Protein AF-A0A7W6DLB2-F1 (afdb_monomer)

Nearest PDB structures (foldseek):
  3s94-assembly2_B  TM=2.709E-01  e=2.135E+00  Homo sapiens
  8d3c-assembly1_A  TM=2.848E-01  e=6.762E+00  Homo sapiens

Radius of gyration: 17.76 Å; Cα contacts (8 Å, |Δi|>4): 470; chains: 1; bounding box: 41×36×54 Å

Structure (mmCIF, N/CA/C/O backbone):
data_AF-A0A7W6DLB2-F1
#
_entry.id   AF-A0A7W6DLB2-F1
#
loop_
_atom_site.group_PDB
_atom_site.id
_atom_site.type_symbol
_atom_site.label_atom_id
_atom_site.label_alt_id
_atom_site.label_comp_id
_atom_site.label_asym_id
_atom_site.label_entity_id
_atom_site.label_seq_id
_atom_site.pdbx_PDB_ins_code
_atom_site.Cartn_x
_atom_site.Cartn_y
_atom_site.Cartn_z
_atom_site.occupancy
_atom_site.B_iso_or_equiv
_atom_site.auth_seq_id
_atom_site.auth_comp_id
_atom_site.auth_asym_id
_atom_site.auth_atom_id
_atom_site.pdbx_PDB_model_num
ATOM 1 N N . MET A 1 1 ? -2.134 -8.938 -6.061 1.00 65.62 1 MET A N 1
ATOM 2 C CA . MET A 1 1 ? -2.057 -7.485 -6.060 1.00 65.62 1 MET A CA 1
ATOM 3 C C . MET A 1 1 ? -0.586 -7.168 -6.132 1.00 65.62 1 MET A C 1
ATOM 5 O O . MET A 1 1 ? 0.154 -7.776 -5.383 1.00 65.62 1 MET A O 1
ATOM 9 N N . THR A 1 2 ? -0.137 -6.348 -7.070 1.00 81.19 2 THR A N 1
ATOM 10 C CA . THR A 1 2 ? 1.268 -5.918 -7.130 1.00 81.19 2 THR A CA 1
ATOM 11 C C . THR A 1 2 ? 1.272 -4.414 -7.295 1.00 81.19 2 THR A C 1
ATOM 13 O O . THR A 1 2 ? 0.310 -3.896 -7.849 1.00 81.19 2 THR A O 1
ATOM 16 N N . ILE A 1 3 ? 2.311 -3.744 -6.810 1.00 87.88 3 ILE A N 1
ATOM 17 C CA . ILE A 1 3 ? 2.466 -2.293 -6.906 1.00 87.88 3 ILE A CA 1
ATOM 18 C C . ILE A 1 3 ? 3.505 -2.016 -7.993 1.00 87.88 3 ILE A C 1
ATOM 20 O O . ILE A 1 3 ? 4.598 -2.577 -7.953 1.00 87.88 3 ILE A O 1
ATOM 24 N N . TYR A 1 4 ? 3.163 -1.202 -8.981 1.00 90.81 4 TYR A N 1
ATOM 25 C CA . TYR A 1 4 ? 4.020 -0.886 -10.118 1.00 90.81 4 TYR A CA 1
ATOM 26 C C . TYR A 1 4 ? 4.725 0.454 -9.918 1.00 90.81 4 TYR A C 1
ATOM 28 O O . TYR A 1 4 ? 4.175 1.359 -9.296 1.00 90.81 4 TYR A O 1
ATOM 36 N N . ARG A 1 5 ? 5.932 0.578 -10.469 1.00 91.25 5 ARG A N 1
ATOM 37 C CA . ARG A 1 5 ? 6.740 1.805 -10.462 1.00 91.25 5 ARG A CA 1
ATOM 38 C C . ARG A 1 5 ? 7.006 2.241 -11.898 1.00 91.25 5 ARG A C 1
ATOM 40 O O . ARG A 1 5 ? 7.291 1.388 -12.744 1.00 91.25 5 ARG A O 1
ATOM 47 N N . TYR A 1 6 ? 6.939 3.543 -12.162 1.00 89.94 6 TYR A N 1
ATOM 48 C CA . TYR A 1 6 ? 7.429 4.085 -13.426 1.00 89.94 6 TYR A CA 1
ATOM 49 C C . TYR A 1 6 ? 8.948 4.130 -13.434 1.00 89.94 6 TYR A C 1
ATOM 51 O O . TYR A 1 6 ? 9.583 4.472 -12.439 1.00 89.94 6 TYR A O 1
ATOM 59 N N . LEU A 1 7 ? 9.505 3.834 -14.596 1.00 90.19 7 LEU A N 1
ATOM 60 C CA . LEU A 1 7 ? 10.901 4.044 -14.919 1.00 90.19 7 LEU A CA 1
ATOM 61 C C . LEU A 1 7 ? 10.958 4.836 -16.224 1.00 90.19 7 LEU A C 1
ATOM 63 O O . LEU A 1 7 ? 10.338 4.432 -17.211 1.00 90.19 7 LEU A O 1
ATOM 67 N N . ALA A 1 8 ? 11.686 5.951 -16.235 1.00 88.88 8 ALA A N 1
ATOM 68 C CA . ALA A 1 8 ? 11.961 6.672 -17.472 1.00 88.88 8 ALA A CA 1
ATOM 69 C C . ALA A 1 8 ? 12.703 5.746 -18.445 1.00 88.88 8 ALA A C 1
ATOM 71 O O . ALA A 1 8 ? 13.627 5.030 -18.052 1.00 88.88 8 ALA A O 1
ATOM 72 N N . LEU A 1 9 ? 12.287 5.736 -19.709 1.00 87.75 9 LEU A N 1
ATOM 73 C CA . LEU A 1 9 ? 13.012 4.989 -20.726 1.00 87.75 9 LEU A CA 1
ATOM 74 C C . LEU A 1 9 ? 14.402 5.617 -20.937 1.00 87.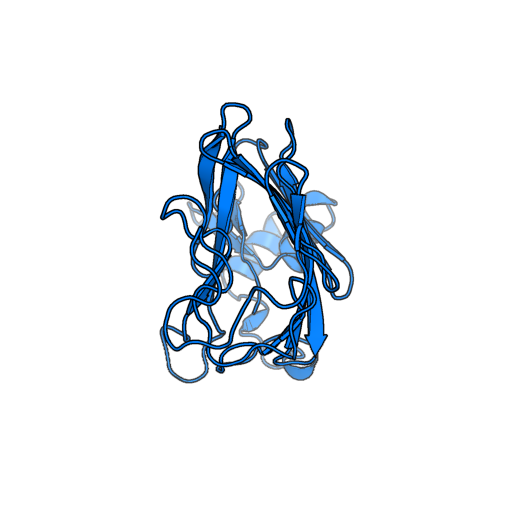75 9 LEU A C 1
ATOM 76 O O . LEU A 1 9 ? 14.544 6.835 -20.795 1.00 87.75 9 LEU A O 1
ATOM 80 N N . PRO A 1 10 ? 15.425 4.809 -21.270 1.00 83.94 10 PRO A N 1
ATOM 81 C CA . PRO A 1 10 ? 16.771 5.311 -21.536 1.00 83.94 10 PRO A CA 1
ATOM 82 C C . PRO A 1 10 ? 16.766 6.428 -22.585 1.00 83.94 10 PRO A C 1
ATOM 84 O O . PRO A 1 10 ? 15.994 6.369 -23.544 1.00 83.94 10 PRO A O 1
ATOM 87 N N . ALA A 1 11 ? 17.629 7.434 -22.438 1.00 79.69 11 ALA A N 1
ATOM 88 C CA . ALA A 1 11 ? 17.640 8.602 -23.325 1.00 79.69 11 ALA A CA 1
ATOM 89 C C . ALA A 1 11 ? 17.935 8.231 -24.791 1.00 79.69 11 ALA A C 1
ATOM 91 O O . ALA A 1 11 ? 17.410 8.850 -25.715 1.00 79.69 11 ALA A O 1
ATOM 92 N N . GLU A 1 12 ? 18.743 7.193 -24.990 1.00 75.19 12 GLU A N 1
ATOM 93 C CA . GLU A 1 12 ? 19.103 6.604 -26.279 1.00 75.19 12 GLU A CA 1
ATOM 94 C C . GLU A 1 12 ? 18.012 5.708 -26.892 1.00 75.19 12 GLU A C 1
ATOM 96 O O . GLU A 1 12 ? 18.165 5.220 -28.015 1.00 75.19 12 GLU A O 1
ATOM 101 N N . SER A 1 13 ? 16.907 5.468 -26.181 1.00 74.12 13 SER A N 1
ATOM 102 C CA . SER A 1 13 ? 15.804 4.670 -26.711 1.00 74.12 13 SER A CA 1
ATOM 103 C C . SER A 1 13 ? 15.040 5.425 -27.806 1.00 74.12 13 SER A C 1
ATOM 105 O O . SER A 1 13 ? 14.832 6.637 -27.753 1.00 74.12 13 SER A O 1
ATOM 107 N N . ARG A 1 14 ? 14.607 4.691 -28.841 1.00 71.00 14 ARG A N 1
ATOM 108 C CA . ARG A 1 14 ? 13.834 5.251 -29.966 1.00 71.00 14 ARG A CA 1
ATOM 109 C C . ARG A 1 14 ? 12.467 5.786 -29.521 1.00 71.00 14 ARG A C 1
ATOM 111 O O . ARG A 1 14 ? 11.912 6.673 -30.167 1.00 71.00 14 ARG A O 1
ATOM 118 N N . GLU A 1 15 ? 11.931 5.238 -28.437 1.00 70.44 15 GLU A N 1
ATOM 119 C CA . GLU A 1 15 ? 10.659 5.622 -27.839 1.00 70.44 15 GLU A CA 1
ATOM 120 C C . GLU A 1 15 ? 10.914 6.519 -26.629 1.00 70.44 15 GLU A C 1
ATOM 122 O O . GLU A 1 15 ? 11.505 6.101 -25.642 1.00 70.44 15 GLU A O 1
ATOM 127 N N . LYS A 1 16 ? 10.447 7.767 -26.684 1.00 75.25 16 LYS A N 1
ATOM 128 C CA . LYS A 1 16 ? 10.503 8.666 -25.527 1.00 75.25 16 LYS A CA 1
ATOM 129 C C . LYS A 1 16 ? 9.335 8.360 -24.596 1.00 75.25 16 LYS A C 1
ATOM 131 O O . LYS A 1 16 ? 8.200 8.262 -25.058 1.00 75.25 16 LYS A O 1
ATOM 136 N N . GLY A 1 17 ? 9.588 8.270 -23.293 1.00 85.06 17 GLY A N 1
ATOM 137 C CA . GLY A 1 17 ? 8.524 8.098 -22.306 1.00 85.06 17 GLY A CA 1
ATOM 138 C C . GLY A 1 17 ? 8.969 7.353 -21.057 1.00 85.06 17 GLY A C 1
ATOM 139 O O . GLY A 1 17 ? 10.135 7.395 -20.669 1.00 85.06 17 GLY A O 1
ATOM 140 N N . ALA A 1 18 ? 8.018 6.670 -20.427 1.00 87.88 18 ALA A N 1
ATOM 141 C CA . ALA A 1 18 ? 8.238 5.848 -19.247 1.00 87.88 18 ALA A CA 1
ATOM 142 C C . ALA A 1 18 ? 7.615 4.460 -19.434 1.00 87.88 18 ALA A C 1
ATOM 144 O O . ALA A 1 18 ? 6.654 4.275 -20.183 1.00 87.88 18 ALA A O 1
ATOM 145 N N . THR A 1 19 ? 8.153 3.482 -18.716 1.00 89.31 19 THR A N 1
ATOM 146 C CA . THR A 1 19 ? 7.624 2.121 -18.641 1.00 89.31 19 THR A CA 1
ATOM 147 C C . THR A 1 19 ? 7.192 1.790 -17.218 1.00 89.31 19 THR A C 1
ATOM 149 O O . THR A 1 19 ? 7.775 2.282 -16.256 1.00 89.31 19 THR A O 1
ATOM 152 N N . LEU A 1 20 ? 6.165 0.951 -17.080 1.00 88.50 20 LEU A N 1
ATOM 153 C CA . LEU A 1 20 ? 5.688 0.452 -15.791 1.00 88.50 20 LEU A CA 1
ATOM 154 C C . LEU A 1 20 ? 6.333 -0.898 -15.491 1.00 88.50 20 LEU A C 1
ATOM 156 O O . LEU A 1 20 ? 6.131 -1.873 -16.219 1.00 88.50 20 LEU A O 1
ATOM 160 N N . LEU A 1 21 ? 7.065 -0.971 -14.383 1.00 89.69 21 LEU A N 1
ATOM 161 C CA . LEU A 1 21 ? 7.719 -2.189 -13.920 1.00 89.69 21 LEU A CA 1
ATOM 162 C C . LEU A 1 21 ? 7.079 -2.689 -12.627 1.00 89.69 21 LEU A C 1
ATOM 164 O O . LEU A 1 21 ? 6.713 -1.912 -11.747 1.00 89.69 21 LEU A O 1
ATOM 168 N N . CYS A 1 22 ? 6.956 -4.012 -12.496 1.00 87.81 22 CYS A N 1
ATOM 169 C CA . CYS A 1 22 ? 6.646 -4.620 -11.204 1.00 87.81 22 CYS A CA 1
ATOM 170 C C . CYS A 1 22 ? 7.849 -4.466 -10.250 1.00 87.81 22 CYS A C 1
ATOM 172 O O . CYS A 1 22 ? 8.966 -4.225 -10.722 1.00 87.81 22 CYS A O 1
ATOM 174 N N . PRO A 1 23 ? 7.676 -4.675 -8.931 1.00 85.81 23 PRO A N 1
ATOM 175 C CA . PRO A 1 23 ? 8.743 -4.447 -7.955 1.00 85.81 23 PRO A CA 1
ATOM 176 C C . PRO A 1 23 ? 9.996 -5.275 -8.251 1.00 85.81 23 PRO A C 1
ATOM 178 O O . PRO A 1 23 ? 11.112 -4.795 -8.103 1.00 85.81 23 PRO A O 1
ATOM 181 N N . THR A 1 24 ? 9.816 -6.510 -8.730 1.00 86.56 24 THR A N 1
ATOM 182 C CA . THR A 1 24 ? 10.921 -7.401 -9.094 1.00 86.56 24 THR A CA 1
ATOM 183 C C . THR A 1 24 ? 11.713 -6.873 -10.286 1.00 86.56 24 THR A C 1
ATOM 185 O O . THR A 1 24 ? 12.933 -6.807 -10.218 1.00 86.56 24 THR A O 1
ATOM 188 N N . CYS A 1 25 ? 11.039 -6.481 -11.374 1.00 89.00 25 CYS A N 1
ATOM 189 C CA . CYS A 1 25 ? 11.729 -5.951 -12.553 1.00 89.00 25 CYS A CA 1
ATOM 190 C C . CYS A 1 25 ? 12.401 -4.612 -12.239 1.00 89.00 25 CYS A C 1
ATOM 192 O O . CYS A 1 25 ? 13.520 -4.385 -12.679 1.00 89.00 25 CYS A O 1
ATOM 194 N N . HIS A 1 26 ? 11.746 -3.759 -11.446 1.00 90.25 26 HIS A N 1
ATOM 195 C CA . HIS A 1 26 ? 12.325 -2.495 -11.007 1.00 90.25 26 HIS A CA 1
ATOM 196 C C . HIS A 1 26 ? 13.582 -2.710 -10.151 1.00 90.25 26 HIS A C 1
ATOM 198 O O . HIS A 1 26 ? 14.602 -2.077 -10.399 1.00 90.25 26 HIS A O 1
ATOM 204 N N . GLY A 1 27 ? 13.542 -3.649 -9.200 1.00 88.62 27 GLY A N 1
ATOM 205 C CA . GLY A 1 27 ? 14.703 -3.989 -8.375 1.00 88.62 27 GLY A CA 1
ATOM 206 C C . GLY A 1 27 ? 15.894 -4.480 -9.202 1.00 88.62 27 GLY A C 1
ATOM 207 O O . GLY A 1 27 ? 17.021 -4.096 -8.929 1.00 88.62 27 GLY A O 1
ATOM 208 N N . LEU A 1 28 ? 15.659 -5.250 -10.273 1.00 91.00 28 LEU A N 1
ATOM 209 C CA . LEU A 1 28 ? 16.738 -5.658 -11.182 1.00 91.00 28 LEU A CA 1
ATOM 210 C C . LEU A 1 28 ? 17.375 -4.471 -11.926 1.00 91.00 28 LEU A C 1
ATOM 212 O O . LEU A 1 28 ? 18.566 -4.525 -12.224 1.00 91.00 28 LEU A O 1
ATOM 216 N N . VAL A 1 29 ? 16.612 -3.414 -12.226 1.00 91.62 29 VAL A N 1
ATOM 217 C CA . VAL A 1 29 ? 17.170 -2.169 -12.782 1.00 91.62 29 VAL A CA 1
ATOM 218 C C . VAL A 1 29 ? 18.006 -1.443 -11.727 1.00 91.62 29 VAL A C 1
ATOM 220 O O . VAL A 1 29 ? 19.144 -1.086 -12.013 1.00 91.62 29 VAL A O 1
ATOM 223 N N . GLU A 1 30 ? 17.479 -1.271 -10.510 1.00 89.00 30 GLU A N 1
ATOM 224 C CA . GLU A 1 30 ? 18.194 -0.615 -9.397 1.00 89.00 30 GLU A CA 1
ATOM 225 C C . GLU A 1 30 ? 19.495 -1.352 -9.026 1.00 89.00 30 GLU A C 1
ATOM 227 O O . GLU A 1 30 ? 20.497 -0.719 -8.712 1.00 89.00 30 GLU A O 1
ATOM 232 N N . GLU A 1 31 ? 19.510 -2.684 -9.123 1.00 91.12 31 GLU A N 1
ATOM 233 C CA . GLU A 1 31 ? 20.692 -3.531 -8.907 1.00 91.12 31 GLU A CA 1
ATOM 234 C C . GLU A 1 31 ? 21.679 -3.521 -10.100 1.00 91.12 31 GLU A C 1
ATOM 236 O O . GLU A 1 31 ? 22.694 -4.216 -10.056 1.00 91.12 31 GLU A O 1
ATOM 241 N N . GLY A 1 32 ? 21.394 -2.791 -11.187 1.00 91.88 32 GLY A N 1
ATOM 242 C CA . GLY A 1 32 ? 22.241 -2.736 -12.389 1.00 91.88 32 GLY A CA 1
ATOM 243 C C . GLY A 1 32 ? 22.261 -4.035 -13.207 1.00 91.88 32 GLY A C 1
ATOM 244 O O . GLY A 1 32 ? 23.164 -4.260 -14.010 1.00 91.88 32 GLY A O 1
ATOM 245 N N . ARG A 1 33 ? 21.276 -4.916 -13.002 1.00 92.88 33 ARG A N 1
ATOM 246 C CA . ARG A 1 33 ? 21.199 -6.254 -13.616 1.00 92.88 33 ARG A CA 1
ATOM 247 C C . ARG A 1 33 ? 20.414 -6.285 -14.926 1.00 92.88 33 ARG A C 1
ATOM 249 O O . ARG A 1 33 ? 20.387 -7.326 -15.581 1.00 92.88 33 ARG A O 1
ATOM 256 N N . LEU A 1 34 ? 19.766 -5.180 -15.293 1.00 90.44 34 LEU A N 1
ATOM 257 C CA . LEU A 1 34 ? 19.105 -4.996 -16.585 1.00 90.44 34 LEU A CA 1
ATOM 258 C C . LEU A 1 34 ? 19.768 -3.859 -17.359 1.00 90.44 34 LEU A C 1
ATOM 260 O O . LEU A 1 34 ? 19.930 -2.756 -16.842 1.00 90.44 34 LEU A O 1
ATOM 264 N N . THR A 1 35 ? 20.108 -4.122 -18.617 1.00 90.69 35 THR A N 1
ATOM 265 C CA . THR A 1 35 ? 20.642 -3.115 -19.538 1.00 90.69 35 THR A CA 1
ATOM 266 C C . THR A 1 35 ? 19.532 -2.210 -20.089 1.00 90.69 35 THR A C 1
ATOM 268 O O . THR A 1 35 ? 18.366 -2.625 -20.136 1.00 90.69 35 THR A O 1
ATOM 271 N N . PRO A 1 36 ? 19.866 -1.007 -20.601 1.00 88.94 36 PRO A N 1
ATOM 272 C CA . PRO A 1 36 ? 18.917 -0.133 -21.300 1.00 88.94 36 PRO A CA 1
ATOM 273 C C . PRO A 1 36 ? 18.090 -0.850 -22.380 1.00 88.94 36 PRO A C 1
ATOM 275 O O . PRO A 1 36 ? 16.868 -0.702 -22.451 1.00 88.94 36 PRO A O 1
ATOM 278 N N . THR A 1 37 ? 18.731 -1.710 -23.176 1.00 89.44 37 THR A N 1
ATOM 279 C CA . THR A 1 37 ? 18.069 -2.497 -24.228 1.00 89.44 37 THR A CA 1
ATOM 280 C C . THR A 1 37 ? 17.067 -3.502 -23.657 1.00 89.44 37 THR A C 1
ATOM 282 O O . THR A 1 37 ? 15.978 -3.671 -24.208 1.00 89.44 37 THR A O 1
ATOM 285 N N . GLN A 1 38 ? 17.393 -4.153 -22.534 1.00 90.06 38 GLN A N 1
ATOM 286 C CA . GLN A 1 38 ? 16.469 -5.071 -21.858 1.00 90.06 38 GLN A CA 1
ATOM 287 C C . GLN A 1 38 ? 15.255 -4.327 -21.287 1.00 90.06 38 GLN A C 1
ATOM 289 O O . GLN A 1 38 ? 14.130 -4.812 -21.422 1.00 90.06 38 GLN A O 1
ATOM 294 N N . VAL A 1 39 ? 15.452 -3.127 -20.731 1.00 90.56 39 VAL A N 1
ATOM 295 C CA . VAL A 1 39 ? 14.351 -2.264 -20.267 1.00 90.56 39 VAL A CA 1
ATOM 296 C C . VAL A 1 39 ? 13.422 -1.886 -21.427 1.00 90.56 39 VAL A C 1
ATOM 298 O O . VAL A 1 39 ? 12.204 -2.028 -21.303 1.00 90.56 39 VAL A O 1
ATOM 301 N N . CYS A 1 40 ? 13.974 -1.491 -22.580 1.00 89.81 40 CYS A N 1
ATOM 302 C CA . CYS A 1 40 ? 13.180 -1.197 -23.781 1.00 89.81 40 CYS A CA 1
ATOM 303 C C . CYS A 1 40 ? 12.399 -2.428 -24.272 1.00 89.81 40 CYS A C 1
ATOM 305 O O . CYS A 1 40 ? 11.230 -2.328 -24.638 1.00 89.81 40 CYS A O 1
ATOM 307 N N . SER A 1 41 ? 13.009 -3.616 -24.225 1.00 88.50 41 SER A N 1
ATOM 308 C CA . SER A 1 41 ? 12.325 -4.864 -24.582 1.00 88.50 41 SER A CA 1
ATOM 309 C C . SER A 1 41 ? 11.141 -5.163 -23.654 1.00 88.50 41 SER A C 1
ATOM 311 O O . SER A 1 41 ? 10.079 -5.576 -24.121 1.00 88.50 41 SER A O 1
ATOM 313 N N . PHE A 1 42 ? 11.279 -4.899 -22.351 1.00 88.69 42 PHE A N 1
ATOM 314 C CA . PHE A 1 42 ? 10.183 -5.057 -21.390 1.00 88.69 42 PHE A CA 1
ATOM 315 C C . PHE A 1 42 ? 9.069 -4.031 -21.593 1.00 88.69 42 PHE A C 1
ATOM 317 O O . PHE A 1 42 ? 7.912 -4.351 -21.331 1.00 88.69 42 PHE A O 1
ATOM 324 N N . HIS A 1 43 ? 9.387 -2.829 -22.074 1.00 89.38 43 HIS A N 1
ATOM 325 C CA . HIS A 1 43 ? 8.373 -1.855 -22.467 1.00 89.38 43 HIS A CA 1
ATOM 326 C C . HIS A 1 43 ? 7.532 -2.364 -23.647 1.00 89.38 43 HIS A C 1
ATOM 328 O O . HIS A 1 43 ? 6.306 -2.421 -23.550 1.00 89.38 43 HIS A O 1
ATOM 334 N N . ALA A 1 44 ? 8.189 -2.825 -24.715 1.00 88.75 44 ALA A N 1
ATOM 335 C CA . ALA A 1 44 ? 7.515 -3.343 -25.905 1.00 88.75 44 ALA A CA 1
ATOM 336 C C . ALA A 1 44 ? 6.745 -4.652 -25.637 1.00 88.75 44 ALA A C 1
ATOM 338 O O . ALA A 1 44 ? 5.678 -4.885 -26.208 1.00 88.75 44 ALA A O 1
ATOM 339 N N . ASN A 1 45 ? 7.263 -5.515 -24.756 1.00 87.94 45 ASN A N 1
ATOM 340 C CA . ASN A 1 45 ? 6.657 -6.802 -24.415 1.00 87.94 45 ASN A CA 1
ATOM 341 C C . ASN A 1 45 ? 6.705 -7.088 -22.897 1.00 87.94 45 ASN A C 1
ATOM 343 O O . ASN A 1 45 ? 7.546 -7.871 -22.434 1.00 87.94 45 ASN A O 1
ATOM 347 N N . PRO A 1 46 ? 5.790 -6.496 -22.103 1.00 85.62 46 PRO A N 1
ATOM 348 C CA . PRO A 1 46 ? 5.805 -6.609 -20.647 1.00 85.62 46 PRO A CA 1
ATOM 349 C C . PRO A 1 46 ? 5.748 -8.054 -20.155 1.00 85.62 46 PRO A C 1
ATOM 351 O O . PRO A 1 46 ? 4.875 -8.820 -20.565 1.00 85.62 46 PRO A O 1
ATOM 354 N N . VAL A 1 47 ? 6.615 -8.401 -19.196 1.00 82.56 47 VAL A N 1
ATOM 355 C CA . VAL A 1 47 ? 6.760 -9.765 -18.642 1.00 82.56 47 VAL A CA 1
ATOM 356 C C . VAL A 1 47 ? 5.417 -10.375 -18.221 1.00 82.56 47 VAL A C 1
ATOM 358 O O . VAL A 1 47 ? 5.135 -11.534 -18.509 1.00 82.56 47 VAL A O 1
ATOM 361 N N . VAL A 1 48 ? 4.524 -9.575 -17.631 1.00 75.75 48 VAL A N 1
ATOM 362 C CA . VAL A 1 48 ? 3.189 -10.014 -17.180 1.00 75.75 48 VAL A CA 1
ATOM 363 C C . VAL A 1 48 ? 2.272 -10.525 -18.310 1.00 75.75 48 VAL A C 1
ATOM 365 O O . VAL A 1 48 ? 1.311 -11.263 -18.059 1.00 75.75 48 VAL A O 1
ATOM 368 N N . ARG A 1 49 ? 2.550 -10.145 -19.563 1.00 80.50 49 ARG A N 1
ATOM 369 C CA . ARG A 1 49 ? 1.785 -10.547 -20.755 1.00 80.50 49 ARG A CA 1
ATOM 370 C C . ARG A 1 49 ? 2.376 -11.760 -21.478 1.00 80.50 49 ARG A C 1
ATOM 372 O O . ARG A 1 49 ? 1.718 -12.300 -22.363 1.00 80.50 49 ARG A O 1
ATOM 379 N N . GLN A 1 50 ? 3.573 -12.207 -21.108 1.00 82.88 50 GLN A N 1
ATOM 380 C CA . GLN A 1 50 ? 4.268 -13.298 -21.791 1.00 82.88 50 GLN A CA 1
ATOM 381 C C . GLN A 1 50 ? 3.666 -14.671 -21.416 1.00 82.88 50 GLN A C 1
ATOM 383 O O . GLN A 1 50 ? 3.253 -14.892 -20.276 1.00 82.88 50 GLN A O 1
ATOM 388 N N . ARG A 1 51 ? 3.612 -15.610 -22.379 1.00 58.66 51 ARG A N 1
ATOM 389 C CA . ARG A 1 51 ? 2.873 -16.897 -22.289 1.00 58.66 51 ARG A CA 1
ATOM 390 C C . ARG A 1 51 ? 3.336 -17.865 -21.183 1.00 58.66 51 ARG A C 1
ATOM 392 O O . ARG A 1 51 ? 2.590 -18.782 -20.866 1.00 58.66 51 ARG A O 1
ATOM 399 N N . HIS A 1 52 ? 4.502 -17.650 -20.574 1.00 63.44 52 HIS A N 1
ATOM 400 C CA . HIS A 1 52 ? 5.076 -18.535 -19.544 1.00 63.44 52 HIS A CA 1
ATOM 401 C C . HIS A 1 52 ? 5.285 -17.856 -18.188 1.00 63.44 52 HIS A C 1
ATOM 403 O O . HIS A 1 52 ? 5.957 -18.393 -17.311 1.00 63.44 52 HIS A O 1
ATOM 409 N N . PHE A 1 53 ? 4.724 -16.663 -17.998 1.00 69.31 53 PHE A N 1
ATOM 410 C CA . PHE A 1 53 ? 4.817 -15.992 -16.715 1.00 69.31 53 PHE A CA 1
ATOM 411 C C . PHE A 1 53 ? 3.965 -16.728 -15.668 1.00 69.31 53 PHE A C 1
ATOM 413 O O . PHE A 1 53 ? 2.748 -16.844 -15.825 1.00 69.31 53 PHE A O 1
ATOM 420 N N . ALA A 1 54 ? 4.609 -17.229 -14.610 1.00 59.94 54 ALA A N 1
ATOM 421 C CA . ALA A 1 54 ? 3.997 -18.005 -13.530 1.00 59.94 54 ALA A CA 1
ATOM 422 C C . ALA A 1 54 ? 3.046 -17.140 -12.677 1.00 59.94 54 ALA A C 1
ATOM 424 O O . ALA A 1 54 ? 3.425 -16.564 -11.654 1.00 59.94 54 ALA A O 1
ATOM 425 N N . ARG A 1 55 ? 1.798 -16.996 -13.143 1.00 63.84 55 ARG A N 1
ATOM 426 C CA . ARG A 1 55 ? 0.751 -16.174 -12.504 1.00 63.84 55 ARG A CA 1
ATOM 427 C C . ARG A 1 55 ? 0.259 -16.735 -11.172 1.00 63.84 55 ARG A C 1
ATOM 429 O O . ARG A 1 55 ? -0.257 -15.988 -10.348 1.00 63.84 55 ARG A O 1
ATOM 436 N N . ASP A 1 56 ? 0.413 -18.035 -10.986 1.00 54.94 56 ASP A N 1
ATOM 437 C CA . ASP A 1 56 ? 0.074 -18.826 -9.804 1.00 54.94 56 ASP A CA 1
ATOM 438 C C . ASP A 1 56 ? 0.898 -18.445 -8.568 1.00 54.94 56 ASP A C 1
ATOM 440 O O . ASP A 1 56 ? 0.391 -18.492 -7.450 1.00 54.94 56 ASP A O 1
ATOM 444 N N . ARG A 1 57 ? 2.139 -17.986 -8.764 1.00 56.09 57 ARG A N 1
ATOM 445 C CA . ARG A 1 57 ? 3.013 -17.517 -7.675 1.00 56.09 57 ARG A CA 1
ATOM 446 C C . ARG A 1 57 ? 2.756 -16.078 -7.255 1.00 56.09 57 ARG A C 1
ATOM 448 O O . ARG A 1 57 ? 3.416 -15.565 -6.354 1.00 56.09 57 ARG A O 1
ATOM 455 N N . LEU A 1 58 ? 1.835 -15.400 -7.929 1.00 62.62 58 LEU A N 1
ATOM 456 C CA . LEU A 1 58 ? 1.596 -13.993 -7.696 1.00 62.62 58 LEU A CA 1
ATOM 457 C C . LEU A 1 58 ? 0.446 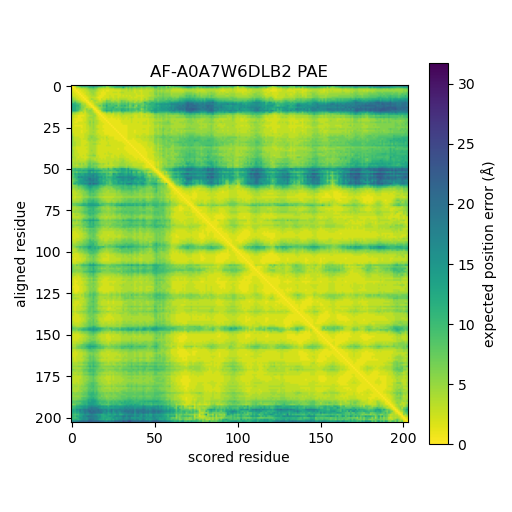-13.819 -6.706 1.00 62.62 58 LEU A C 1
ATOM 459 O O . LEU A 1 58 ? -0.559 -14.526 -6.789 1.00 62.62 58 LEU A O 1
ATOM 463 N N . PRO A 1 59 ? 0.517 -12.815 -5.823 1.00 62.69 59 PRO A N 1
ATOM 464 C CA . PRO A 1 59 ? -0.529 -12.506 -4.842 1.00 62.69 59 PRO A CA 1
ATOM 465 C C . PRO A 1 59 ? -1.840 -11.987 -5.468 1.00 62.69 59 PRO A C 1
ATOM 467 O O . PRO A 1 59 ? -2.580 -11.232 -4.841 1.00 62.69 59 PRO A O 1
ATOM 470 N N . PHE A 1 60 ? -2.096 -12.228 -6.757 1.00 66.75 60 PHE A N 1
ATOM 471 C CA . PHE A 1 60 ? -3.235 -11.686 -7.494 1.00 66.75 60 PHE A CA 1
ATOM 472 C C . PHE A 1 60 ? -4.538 -12.374 -7.105 1.00 66.75 60 PHE A C 1
ATOM 474 O O . PHE A 1 60 ? -4.798 -13.510 -7.486 1.00 66.75 60 PHE A O 1
ATOM 481 N N . SER A 1 61 ? -5.370 -11.617 -6.399 1.00 75.12 61 SER A N 1
ATOM 482 C CA . SER A 1 61 ? -6.794 -11.856 -6.241 1.00 75.12 61 SER A CA 1
ATOM 483 C C . SER A 1 61 ? -7.574 -10.765 -6.977 1.00 75.12 61 SER A C 1
ATOM 485 O O . SER A 1 61 ? -7.129 -9.612 -7.026 1.00 75.12 61 SER A O 1
ATOM 487 N N . SER A 1 62 ? -8.703 -11.145 -7.572 1.00 79.56 62 SER A N 1
ATOM 488 C CA . SER A 1 62 ? -9.737 -10.231 -8.072 1.00 79.56 62 SER A CA 1
ATOM 489 C C . SER A 1 62 ? -10.762 -9.868 -6.991 1.00 79.56 62 SER A C 1
ATOM 491 O O . SER A 1 62 ? -11.619 -9.022 -7.224 1.00 79.56 62 SER A O 1
ATOM 493 N N . GLU A 1 63 ? -10.680 -10.519 -5.831 1.00 85.50 63 GLU A N 1
ATOM 494 C CA . GLU A 1 63 ? -11.550 -10.332 -4.672 1.00 85.50 63 GLU A CA 1
ATOM 495 C C . GLU A 1 63 ? -10.893 -9.422 -3.627 1.00 85.50 63 GLU A C 1
ATOM 497 O O . GLU A 1 63 ? -9.668 -9.233 -3.618 1.00 85.50 63 GLU A O 1
ATOM 502 N N . MET A 1 64 ? -11.709 -8.887 -2.715 1.00 88.12 64 MET A N 1
ATOM 503 C CA . MET A 1 64 ? -11.199 -8.172 -1.547 1.00 88.12 64 MET A CA 1
ATOM 504 C C . MET A 1 64 ? -10.375 -9.076 -0.635 1.00 88.12 64 MET A C 1
ATOM 506 O O . MET A 1 64 ? -10.785 -10.211 -0.379 1.00 88.12 64 MET A O 1
ATOM 510 N N . PRO A 1 65 ? -9.216 -8.592 -0.147 1.00 90.00 65 PRO A N 1
ATOM 511 C CA . PRO A 1 65 ? -8.367 -9.381 0.716 1.00 90.00 65 PRO A CA 1
ATOM 512 C C . PRO A 1 65 ? -9.022 -9.523 2.081 1.00 90.00 65 PRO A C 1
ATOM 514 O O . PRO A 1 65 ? -9.571 -8.571 2.633 1.00 90.00 65 PRO A O 1
ATOM 517 N N . HIS A 1 66 ? -8.881 -10.705 2.664 1.00 92.88 66 HIS A N 1
ATOM 518 C CA . HIS A 1 66 ? -9.082 -10.855 4.094 1.00 92.88 66 HIS A CA 1
ATOM 519 C C . HIS A 1 66 ? -7.881 -10.266 4.838 1.00 92.88 66 HIS A C 1
ATOM 521 O O . HIS A 1 66 ? -6.735 -10.574 4.489 1.00 92.88 66 HIS A O 1
ATOM 527 N N . LEU A 1 67 ? -8.133 -9.454 5.862 1.00 94.19 67 LEU A N 1
ATOM 528 C CA . LEU A 1 67 ? -7.092 -8.724 6.580 1.00 94.19 67 LEU A CA 1
ATOM 529 C C . LEU A 1 67 ? -6.880 -9.280 7.991 1.00 94.19 67 LEU A C 1
ATOM 531 O O . LEU A 1 67 ? -7.831 -9.590 8.706 1.00 94.19 67 LEU A O 1
ATOM 535 N N . ILE A 1 68 ? -5.612 -9.397 8.379 1.00 95.50 68 ILE A N 1
ATOM 536 C CA . ILE A 1 68 ? -5.181 -9.606 9.766 1.00 95.50 68 ILE A CA 1
ATOM 537 C C . ILE A 1 68 ? -4.573 -8.281 10.227 1.00 95.50 68 ILE A C 1
ATOM 539 O O . ILE A 1 68 ? -3.543 -7.867 9.684 1.00 95.50 68 ILE A O 1
ATOM 543 N N . VAL A 1 69 ? -5.250 -7.586 11.142 1.00 95.38 69 VAL A N 1
ATOM 544 C CA . VAL A 1 69 ? -4.919 -6.208 11.529 1.00 95.38 69 VAL A CA 1
ATOM 545 C C . VAL A 1 69 ? -5.553 -5.844 12.876 1.00 95.38 69 VAL A C 1
ATOM 547 O O . VAL A 1 69 ? -6.702 -6.192 13.137 1.00 95.38 69 VAL A O 1
ATOM 550 N N . GLY A 1 70 ? -4.826 -5.103 13.712 1.00 93.12 70 GLY A N 1
ATOM 551 C CA . GLY A 1 70 ? -5.348 -4.435 14.906 1.00 93.12 70 GLY A CA 1
ATOM 552 C C . GLY A 1 70 ? -5.848 -5.361 16.016 1.00 93.12 70 GLY A C 1
ATOM 553 O O . GLY A 1 70 ? -6.651 -4.928 16.842 1.00 93.12 70 GLY A O 1
ATOM 554 N N . GLY A 1 71 ? -5.426 -6.627 16.016 1.00 92.44 71 GLY A N 1
ATOM 555 C CA . GLY A 1 71 ? -5.910 -7.655 16.937 1.00 92.44 71 GLY A CA 1
ATOM 556 C C . GLY A 1 71 ? -7.280 -8.210 16.592 1.00 92.44 71 GLY A C 1
ATOM 557 O O . GLY A 1 71 ? -7.763 -9.085 17.296 1.00 92.44 71 GLY A O 1
ATOM 558 N N . SER A 1 72 ? -7.896 -7.725 15.516 1.00 89.50 72 SER A N 1
ATOM 559 C CA . SER A 1 72 ? -9.231 -8.134 15.119 1.00 89.50 72 SER A CA 1
ATOM 560 C C . SER A 1 72 ? -9.272 -9.565 14.597 1.00 89.50 72 SER A C 1
ATOM 562 O O . SER A 1 72 ? -8.339 -10.066 13.959 1.00 89.50 72 SER A O 1
ATOM 564 N N . ARG A 1 73 ? -10.440 -10.199 14.753 1.00 87.38 73 ARG A N 1
ATOM 565 C CA . ARG A 1 73 ? -10.810 -11.368 13.939 1.00 87.38 73 ARG A CA 1
ATOM 566 C C . ARG A 1 73 ? -10.615 -11.063 12.451 1.00 87.38 73 ARG A C 1
ATOM 568 O O . ARG A 1 73 ? -10.742 -9.918 12.029 1.00 87.38 73 ARG A O 1
ATOM 575 N N . LEU A 1 74 ? -10.362 -12.113 11.661 1.00 91.62 74 LEU A N 1
ATOM 576 C CA . LEU A 1 74 ? -10.113 -12.020 10.218 1.00 91.62 74 LEU A CA 1
ATOM 577 C C . LEU A 1 74 ? -11.141 -11.107 9.529 1.00 91.62 74 LEU A C 1
ATOM 579 O O . LEU A 1 74 ? -12.301 -11.489 9.358 1.00 91.62 74 LEU A O 1
ATOM 583 N N . LEU A 1 75 ? -10.679 -9.923 9.135 1.00 91.88 75 LEU A N 1
ATOM 584 C CA . LEU A 1 75 ? -11.490 -8.825 8.633 1.00 91.88 75 LEU A CA 1
ATOM 585 C C . LEU A 1 75 ? -11.823 -9.066 7.159 1.00 91.88 75 LEU A C 1
ATOM 587 O O . LEU A 1 75 ? -10.938 -9.415 6.373 1.00 91.88 75 LEU A O 1
ATOM 591 N N . ARG A 1 76 ? -13.095 -8.918 6.782 1.00 91.88 76 ARG A N 1
ATOM 592 C CA . ARG A 1 76 ? -13.597 -9.229 5.432 1.00 91.88 76 ARG A CA 1
ATOM 593 C C . ARG A 1 76 ? -14.390 -8.065 4.873 1.00 91.88 76 ARG A C 1
ATOM 595 O O . ARG A 1 76 ? -14.929 -7.273 5.641 1.00 91.88 76 ARG A O 1
ATOM 602 N N . ASP A 1 77 ? -14.431 -7.974 3.546 1.00 88.12 77 ASP A N 1
ATOM 603 C CA . ASP A 1 77 ? -15.275 -7.027 2.806 1.00 88.12 77 ASP A CA 1
ATOM 604 C C . ASP A 1 77 ? -15.195 -5.586 3.324 1.00 88.12 77 ASP A C 1
ATOM 606 O O . ASP A 1 77 ? -16.183 -4.865 3.312 1.00 88.12 77 ASP A O 1
ATOM 610 N N . THR A 1 78 ? -14.008 -5.186 3.795 1.00 90.94 78 THR A N 1
ATOM 611 C CA . THR A 1 78 ? -13.753 -3.882 4.410 1.00 90.94 78 THR A CA 1
ATOM 612 C C . THR A 1 78 ? -12.787 -3.096 3.528 1.00 90.94 78 THR A C 1
ATOM 614 O O . THR A 1 78 ? -11.573 -3.304 3.617 1.00 90.94 78 THR A O 1
ATOM 617 N N . PRO A 1 79 ? -13.300 -2.217 2.645 1.00 92.38 79 PRO A N 1
ATOM 618 C CA . PRO A 1 79 ? -12.474 -1.442 1.725 1.00 92.38 79 PRO A CA 1
ATOM 619 C C . PRO A 1 79 ? -11.483 -0.532 2.448 1.00 92.38 79 PRO A C 1
ATOM 621 O O . PRO A 1 79 ? -10.352 -0.388 1.996 1.00 92.38 79 PRO A O 1
ATOM 624 N N . ILE A 1 80 ? -11.885 0.062 3.574 1.00 93.62 80 ILE A N 1
ATOM 625 C CA . ILE A 1 80 ? -11.060 0.995 4.342 1.00 93.62 80 ILE A CA 1
ATOM 626 C C . ILE A 1 80 ? -10.940 0.475 5.782 1.00 93.62 80 ILE A C 1
ATOM 628 O O . ILE A 1 80 ? -11.736 0.842 6.643 1.00 93.62 80 ILE A O 1
ATOM 632 N N . PRO A 1 81 ? -9.983 -0.419 6.088 1.00 90.69 81 PRO A N 1
ATOM 633 C CA . PRO A 1 81 ? -9.846 -0.980 7.432 1.00 90.69 81 PRO A CA 1
ATOM 634 C C . PRO A 1 81 ? -9.587 0.075 8.511 1.00 90.69 81 PRO A C 1
ATOM 636 O O . PRO A 1 81 ? -10.013 -0.116 9.644 1.00 90.69 81 PRO A O 1
ATOM 639 N N . VAL A 1 82 ? -8.900 1.174 8.183 1.00 86.94 82 VAL A N 1
ATOM 640 C CA . VAL A 1 82 ? -8.512 2.198 9.161 1.00 86.94 82 VAL A CA 1
ATOM 641 C C . VAL A 1 82 ? -8.647 3.591 8.560 1.00 86.94 82 VAL A C 1
ATOM 643 O O . VAL A 1 82 ? -8.052 3.884 7.517 1.00 86.94 82 VAL A O 1
ATOM 646 N N . THR A 1 83 ? -9.384 4.449 9.263 1.00 90.38 83 THR A N 1
ATOM 647 C CA . THR A 1 83 ? -9.430 5.898 9.047 1.00 90.38 83 THR A CA 1
ATOM 648 C C . THR A 1 83 ? -9.004 6.622 10.317 1.00 90.38 83 THR A C 1
ATOM 650 O O . THR A 1 83 ? -9.304 6.152 11.415 1.00 90.38 83 THR A O 1
ATOM 653 N N . VAL A 1 84 ? -8.297 7.744 10.173 1.00 87.25 84 VAL A N 1
ATOM 654 C CA . VAL A 1 84 ? -7.949 8.619 11.302 1.00 87.25 84 VAL A CA 1
ATOM 655 C C . VAL A 1 84 ? -8.279 10.058 10.966 1.00 87.25 84 VAL A C 1
ATOM 657 O O . VAL A 1 84 ? -7.759 10.579 9.980 1.00 87.25 84 VAL A O 1
ATOM 660 N N . ASP A 1 85 ? -9.145 10.691 11.759 1.00 85.06 85 ASP A N 1
ATOM 661 C CA . ASP A 1 85 ? -9.612 12.060 11.528 1.00 85.06 85 ASP A CA 1
ATOM 662 C C . ASP A 1 85 ? -10.093 12.244 10.071 1.00 85.06 85 ASP A C 1
ATOM 664 O O . ASP A 1 85 ? -9.688 13.164 9.344 1.00 85.06 85 ASP A O 1
ATOM 668 N N . GLY A 1 86 ? -10.883 11.273 9.598 1.00 86.94 86 GLY A N 1
ATOM 669 C CA . GLY A 1 86 ? -11.402 11.194 8.228 1.00 86.94 86 GLY A CA 1
ATOM 670 C C . GLY A 1 86 ? -10.378 10.830 7.143 1.00 86.94 86 GLY A C 1
ATOM 671 O O . GLY A 1 86 ? -10.746 10.769 5.973 1.00 86.94 86 GLY A O 1
ATOM 672 N N . GLU A 1 87 ? -9.110 10.583 7.488 1.00 90.50 87 GLU A N 1
ATOM 673 C CA . GLU A 1 87 ? -8.059 10.226 6.533 1.00 90.50 87 GLU A CA 1
ATOM 674 C C . GLU A 1 87 ? -7.908 8.698 6.405 1.00 90.50 87 GLU A C 1
ATOM 676 O O . GLU A 1 87 ? -7.479 8.035 7.356 1.00 90.50 87 GLU A O 1
ATOM 681 N N . PRO A 1 88 ? -8.246 8.098 5.251 1.00 92.94 88 PRO A N 1
ATOM 682 C CA . PRO A 1 88 ? -8.092 6.664 5.035 1.00 92.94 88 PRO A CA 1
ATOM 683 C C . PRO A 1 88 ? -6.630 6.290 4.766 1.00 92.94 88 PRO A C 1
ATOM 685 O O . PRO A 1 88 ? -6.076 6.599 3.706 1.00 92.94 88 PRO A O 1
ATOM 688 N N . LEU A 1 89 ? -6.025 5.559 5.705 1.00 92.94 89 LEU A N 1
ATOM 689 C CA . LEU A 1 89 ? -4.613 5.170 5.624 1.00 92.94 89 LEU A CA 1
ATOM 690 C C . LEU A 1 89 ? -4.378 4.054 4.609 1.00 92.94 89 LEU A C 1
ATOM 692 O O . LEU A 1 89 ? -3.440 4.103 3.821 1.00 92.94 89 LEU A O 1
ATOM 696 N N . LEU A 1 90 ? -5.237 3.041 4.614 1.00 94.31 90 LEU A N 1
ATOM 697 C CA . LEU A 1 90 ? -5.130 1.869 3.755 1.00 94.31 90 LEU A CA 1
ATOM 698 C C . LEU A 1 90 ? -6.477 1.638 3.085 1.00 94.31 90 LEU A C 1
ATOM 700 O O . LEU A 1 90 ? -7.503 1.601 3.759 1.00 94.31 90 LEU A O 1
ATOM 704 N N . ILE A 1 91 ? -6.466 1.492 1.764 1.00 95.50 91 ILE A N 1
ATOM 705 C CA . ILE A 1 91 ? -7.672 1.323 0.958 1.00 95.50 91 ILE A CA 1
ATOM 706 C C . ILE A 1 91 ? -7.488 0.137 0.031 1.00 95.50 91 ILE A C 1
ATOM 708 O O . ILE A 1 91 ? -6.462 0.006 -0.639 1.00 95.50 91 ILE A O 1
ATOM 712 N N . PHE A 1 92 ? -8.529 -0.673 -0.070 1.00 93.62 92 PHE A N 1
ATOM 713 C CA . PHE A 1 92 ? -8.676 -1.709 -1.069 1.00 93.62 92 PHE A CA 1
ATOM 714 C C . PHE A 1 92 ? -9.887 -1.413 -1.947 1.00 93.62 92 PHE A C 1
ATOM 716 O O . PHE A 1 92 ? -10.942 -1.000 -1.472 1.00 93.62 92 PHE A O 1
ATOM 723 N N . ALA A 1 93 ? -9.736 -1.624 -3.250 1.00 92.75 93 ALA A N 1
ATOM 724 C CA . ALA A 1 93 ? -10.818 -1.453 -4.207 1.00 92.75 93 ALA A CA 1
ATOM 725 C C . ALA A 1 93 ? -10.822 -2.587 -5.242 1.00 92.75 93 ALA A C 1
ATOM 727 O O . ALA A 1 93 ? -9.755 -3.113 -5.587 1.00 92.75 93 ALA A O 1
ATOM 728 N N . PRO A 1 94 ? -11.998 -2.969 -5.769 1.00 89.94 94 PRO A N 1
ATOM 729 C CA . PRO A 1 94 ? -12.097 -4.016 -6.778 1.00 89.94 94 PRO A CA 1
ATOM 730 C C . PRO A 1 94 ? -11.285 -3.662 -8.035 1.00 89.94 94 PRO A C 1
ATOM 732 O O . PRO A 1 94 ? -10.966 -2.492 -8.276 1.00 89.94 94 PRO A O 1
ATOM 735 N N . PRO A 1 95 ? -10.936 -4.639 -8.883 1.00 89.56 95 PRO A N 1
ATOM 736 C CA . PRO A 1 95 ? -10.243 -4.362 -10.136 1.00 89.56 95 PRO A CA 1
ATOM 737 C C . PRO A 1 95 ? -11.059 -3.453 -11.075 1.00 89.56 95 PRO A C 1
ATOM 739 O O . PRO A 1 95 ? -12.284 -3.482 -11.084 1.00 89.56 95 PRO A O 1
ATOM 742 N N . ARG A 1 96 ? -10.383 -2.638 -11.908 1.00 87.25 96 ARG A N 1
ATOM 743 C CA . ARG A 1 96 ? -11.056 -1.785 -12.925 1.00 87.25 96 ARG A CA 1
ATOM 744 C C . ARG A 1 96 ? -11.669 -2.589 -14.076 1.00 87.25 96 ARG A C 1
ATOM 746 O O . ARG A 1 96 ? -12.522 -2.084 -14.793 1.00 87.25 96 ARG A O 1
ATOM 753 N N . ARG A 1 97 ? -11.170 -3.801 -14.309 1.00 84.56 97 ARG A N 1
ATOM 754 C CA . ARG A 1 97 ? -11.574 -4.691 -15.401 1.00 84.56 97 ARG A CA 1
ATOM 755 C C . ARG A 1 97 ? -11.832 -6.079 -14.835 1.00 84.56 97 ARG A C 1
ATOM 757 O O . ARG A 1 97 ? -11.192 -6.461 -13.854 1.00 84.56 97 ARG A O 1
ATOM 764 N N . ALA A 1 98 ? -12.711 -6.838 -15.483 1.00 76.88 98 ALA A N 1
ATOM 765 C CA . ALA A 1 98 ? -12.904 -8.248 -15.166 1.00 76.88 98 ALA A CA 1
ATOM 766 C C . ALA A 1 98 ? -11.550 -8.985 -15.169 1.00 76.88 98 ALA A C 1
ATOM 768 O O . ALA A 1 98 ? -10.713 -8.746 -16.042 1.00 76.88 98 ALA A O 1
ATOM 769 N N . ASN A 1 99 ? -11.326 -9.843 -14.170 1.00 74.25 99 ASN A N 1
ATOM 770 C CA . ASN A 1 99 ? -10.073 -10.583 -13.948 1.00 74.25 99 ASN A CA 1
ATOM 771 C C . ASN A 1 99 ? -8.825 -9.720 -13.668 1.00 74.25 99 ASN A C 1
ATOM 773 O O . ASN A 1 99 ? -7.699 -10.217 -13.734 1.00 74.25 99 ASN A O 1
ATOM 777 N N . GLY A 1 100 ? -8.996 -8.432 -13.359 1.00 79.75 100 GLY A N 1
ATOM 778 C CA . GLY A 1 100 ? -7.901 -7.585 -12.893 1.00 79.75 100 GLY A CA 1
ATOM 779 C C . GLY A 1 100 ? -7.486 -7.899 -11.453 1.00 79.75 100 GLY A C 1
ATOM 780 O O . GLY A 1 100 ? -8.155 -8.634 -10.730 1.00 79.75 100 GLY A O 1
ATOM 781 N N . ALA A 1 101 ? -6.389 -7.285 -11.017 1.00 83.19 101 ALA A N 1
ATOM 782 C CA . ALA A 1 101 ? -5.977 -7.331 -9.622 1.00 83.19 101 ALA A CA 1
ATOM 783 C C . ALA A 1 101 ? -6.786 -6.340 -8.778 1.00 83.19 101 ALA A C 1
ATOM 785 O O . ALA A 1 101 ? -6.993 -5.196 -9.198 1.00 83.19 101 ALA A O 1
ATOM 786 N N . THR A 1 102 ? -7.143 -6.751 -7.562 1.00 88.62 102 THR A N 1
ATOM 787 C CA . THR A 1 102 ? -7.495 -5.827 -6.480 1.00 88.62 102 THR A CA 1
ATOM 788 C C . THR A 1 102 ? -6.486 -4.687 -6.409 1.00 88.62 102 THR A C 1
ATOM 790 O O . THR A 1 102 ? -5.283 -4.890 -6.606 1.00 88.62 102 THR A O 1
ATOM 793 N N . ARG A 1 103 ? -7.001 -3.486 -6.174 1.00 92.56 103 ARG A N 1
ATOM 794 C CA . ARG A 1 103 ? -6.244 -2.245 -6.087 1.00 92.56 103 ARG A CA 1
ATOM 795 C C . ARG A 1 103 ? -5.973 -1.919 -4.628 1.00 92.56 103 ARG A C 1
ATOM 797 O O . ARG A 1 103 ? -6.920 -1.919 -3.848 1.00 92.56 103 ARG A O 1
ATOM 804 N N . ILE A 1 104 ? -4.724 -1.620 -4.292 1.00 93.88 104 ILE A N 1
ATOM 805 C CA . ILE A 1 104 ? -4.353 -1.006 -3.016 1.00 93.88 104 ILE A CA 1
ATOM 806 C C . ILE A 1 104 ? -4.061 0.473 -3.212 1.00 93.88 104 ILE A C 1
ATOM 808 O O . ILE A 1 104 ? -3.384 0.844 -4.170 1.00 93.88 104 ILE A O 1
ATOM 812 N N . SER A 1 105 ? -4.515 1.288 -2.272 1.00 96.25 105 SER A N 1
ATOM 813 C CA . SER A 1 105 ? -3.985 2.627 -2.062 1.00 96.25 105 SER A CA 1
ATOM 814 C C . SER A 1 105 ? -3.507 2.757 -0.618 1.00 96.25 105 SER A C 1
ATOM 816 O O . SER A 1 105 ? -4.102 2.184 0.295 1.00 96.25 105 SER A O 1
ATOM 818 N N . LEU A 1 106 ? -2.417 3.488 -0.421 1.00 96.19 106 LEU A N 1
ATOM 819 C CA . LEU A 1 106 ? -1.819 3.739 0.886 1.00 96.19 106 LEU A CA 1
ATOM 820 C C . LEU A 1 106 ? -1.538 5.232 1.017 1.00 96.19 106 LEU A C 1
ATOM 822 O O . LEU A 1 106 ? -0.864 5.817 0.159 1.00 96.19 106 LEU A O 1
ATOM 826 N N . ARG A 1 107 ? -2.038 5.813 2.103 1.00 94.88 107 ARG A N 1
ATOM 827 C CA . ARG A 1 107 ? -1.703 7.150 2.570 1.00 94.88 107 ARG A CA 1
ATOM 828 C C . ARG A 1 107 ? -1.001 7.037 3.908 1.00 94.88 107 ARG A C 1
ATOM 830 O O . ARG A 1 107 ? -1.469 6.363 4.822 1.00 94.88 107 ARG A O 1
ATOM 837 N N . LEU A 1 108 ? 0.140 7.691 3.996 1.00 93.44 108 LEU A N 1
ATOM 838 C CA . LEU A 1 108 ? 0.873 7.889 5.239 1.00 93.44 108 LEU A CA 1
ATOM 839 C C . LEU A 1 108 ? 1.129 9.387 5.376 1.00 93.44 108 LEU A C 1
ATOM 841 O O . LEU A 1 108 ? 0.603 10.173 4.594 1.00 93.44 108 LEU A O 1
ATOM 845 N N . ALA A 1 109 ? 1.907 9.797 6.366 1.00 88.12 109 ALA A N 1
ATOM 846 C CA . ALA A 1 109 ? 2.192 11.202 6.586 1.00 88.12 109 ALA A CA 1
ATOM 847 C C . ALA A 1 109 ? 3.628 11.566 6.212 1.00 88.12 109 ALA A C 1
ATOM 849 O O . ALA A 1 109 ? 4.556 10.781 6.425 1.00 88.12 109 ALA A O 1
ATOM 850 N N . ALA A 1 110 ? 3.797 12.776 5.687 1.00 86.50 110 ALA A N 1
ATOM 851 C CA . ALA A 1 110 ? 5.079 13.462 5.639 1.00 86.50 110 ALA A CA 1
ATOM 852 C C . ALA A 1 110 ? 5.581 13.780 7.068 1.00 86.50 110 ALA A C 1
ATOM 854 O O . ALA A 1 110 ? 4.824 13.650 8.034 1.00 86.50 110 ALA A O 1
ATOM 855 N N . PRO A 1 111 ? 6.853 14.197 7.240 1.00 84.44 111 PRO A N 1
ATOM 856 C CA . PRO A 1 111 ? 7.411 14.495 8.564 1.00 84.44 111 PRO A CA 1
ATOM 857 C C . PRO A 1 111 ? 6.651 15.559 9.373 1.00 84.44 111 PRO A C 1
ATOM 859 O O . PRO A 1 111 ? 6.742 15.566 10.595 1.00 84.44 111 PRO A O 1
ATOM 862 N N . ASP A 1 112 ? 5.915 16.447 8.707 1.00 86.19 112 ASP A N 1
ATOM 863 C CA . ASP A 1 112 ? 5.073 17.487 9.314 1.00 86.19 112 ASP A CA 1
ATOM 864 C C . ASP A 1 112 ? 3.664 16.991 9.704 1.00 86.19 112 ASP A C 1
ATOM 866 O O . ASP A 1 112 ? 2.865 17.750 10.247 1.00 86.19 112 ASP A O 1
ATOM 870 N N . GLY A 1 113 ? 3.347 15.723 9.434 1.00 85.25 113 GLY A N 1
ATOM 871 C CA . GLY A 1 113 ? 2.039 15.128 9.689 1.00 85.25 113 GLY A CA 1
ATOM 872 C C . GLY A 1 113 ? 1.023 15.292 8.556 1.00 85.25 113 GLY A C 1
ATOM 873 O O . GLY A 1 113 ? -0.104 14.799 8.684 1.00 85.25 113 GLY A O 1
ATOM 874 N N . THR A 1 114 ? 1.398 15.941 7.448 1.00 89.62 114 THR A N 1
ATOM 875 C CA . THR A 1 114 ? 0.532 16.118 6.276 1.00 89.62 114 THR A CA 1
ATOM 876 C C . THR A 1 114 ? 0.307 14.773 5.574 1.00 89.62 114 THR A C 1
ATOM 878 O O . THR A 1 114 ? 1.287 14.092 5.258 1.00 89.62 114 THR A O 1
ATOM 881 N N . PRO A 1 115 ? -0.947 14.359 5.296 1.00 90.62 115 PRO A N 1
ATOM 882 C CA . PRO A 1 115 ? -1.223 13.154 4.518 1.00 90.62 115 PRO A CA 1
ATOM 883 C C . PRO A 1 115 ? -0.597 13.208 3.119 1.00 90.62 115 PRO A C 1
ATOM 885 O O . PRO A 1 115 ? -0.747 14.188 2.392 1.00 90.62 115 PRO A O 1
ATOM 888 N N . VAL A 1 116 ? 0.053 12.122 2.712 1.00 93.00 116 VAL A N 1
ATOM 889 C CA . VAL A 1 116 ? 0.651 11.945 1.386 1.00 93.00 116 VAL A CA 1
ATOM 890 C C . VAL A 1 116 ? 0.153 10.638 0.784 1.00 93.00 116 VAL A C 1
ATOM 892 O O . VAL A 1 116 ? 0.224 9.575 1.406 1.00 93.00 116 VAL A O 1
ATOM 895 N N . GLN A 1 117 ? -0.328 10.704 -0.457 1.00 95.81 117 GLN A N 1
ATOM 896 C CA . GLN A 1 117 ? -0.623 9.515 -1.251 1.00 95.81 117 GLN A CA 1
ATOM 897 C C . GLN A 1 117 ? 0.683 8.857 -1.698 1.00 95.81 117 GLN A C 1
ATOM 899 O O . GLN A 1 117 ? 1.420 9.416 -2.504 1.00 95.81 117 GLN A O 1
ATOM 904 N N . ILE A 1 118 ? 0.956 7.656 -1.193 1.00 96.25 118 ILE A N 1
ATOM 905 C CA . ILE A 1 118 ? 2.191 6.916 -1.495 1.00 96.25 118 ILE A CA 1
ATOM 906 C C . ILE A 1 118 ? 1.952 5.870 -2.576 1.00 96.25 118 ILE A C 1
ATOM 908 O O . ILE A 1 118 ? 2.759 5.688 -3.488 1.00 96.25 118 ILE A O 1
ATOM 912 N N . ILE A 1 119 ? 0.815 5.189 -2.480 1.00 96.75 119 ILE A N 1
ATOM 913 C CA . ILE A 1 119 ? 0.366 4.230 -3.483 1.00 96.75 119 ILE A CA 1
ATOM 914 C C . ILE A 1 119 ? -1.042 4.618 -3.892 1.00 96.75 119 ILE A C 1
ATOM 916 O O . ILE A 1 119 ? -1.884 4.711 -3.003 1.00 96.75 119 ILE A O 1
ATOM 920 N N . ASP A 1 120 ? -1.329 4.782 -5.180 1.00 96.19 120 ASP A N 1
ATOM 921 C CA . ASP A 1 120 ? -2.698 4.924 -5.683 1.00 96.19 120 ASP A CA 1
ATOM 922 C C . ASP A 1 120 ? -3.066 3.783 -6.629 1.00 96.19 120 ASP A C 1
ATOM 924 O O . ASP A 1 120 ? -2.545 3.643 -7.729 1.00 96.19 120 ASP A O 1
ATOM 928 N N . GLY A 1 121 ? -3.975 2.922 -6.191 1.00 94.00 121 GLY A N 1
ATOM 929 C CA . GLY A 1 121 ? -4.574 1.909 -7.037 1.00 94.00 121 GLY A CA 1
ATOM 930 C C . GLY A 1 121 ? -3.576 0.942 -7.676 1.00 94.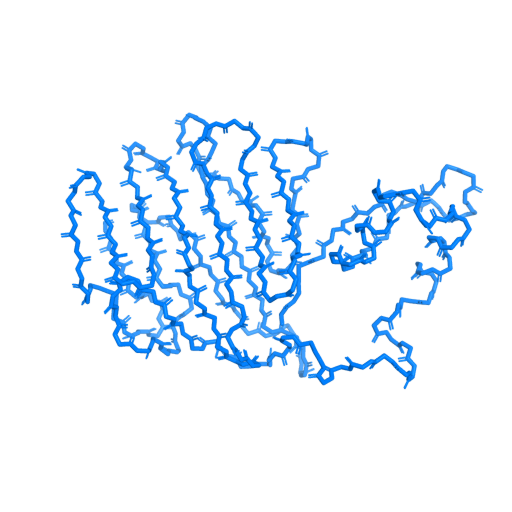00 121 GLY A C 1
ATOM 931 O O . GLY A 1 121 ? -3.780 0.565 -8.830 1.00 94.00 121 GLY A O 1
ATOM 932 N N . ASN A 1 122 ? -2.567 0.502 -6.913 1.00 92.69 122 ASN A N 1
ATOM 933 C CA . ASN A 1 122 ? -1.392 -0.277 -7.338 1.00 92.69 122 ASN A CA 1
ATOM 934 C C . ASN A 1 122 ? -0.276 0.520 -8.035 1.00 92.69 122 ASN A C 1
ATOM 936 O O . ASN A 1 122 ? 0.639 -0.093 -8.582 1.00 92.69 122 ASN A O 1
ATOM 940 N N . GLU A 1 123 ? -0.309 1.845 -8.018 1.00 93.62 123 GLU A N 1
ATOM 941 C CA . GLU A 1 123 ? 0.734 2.697 -8.589 1.00 93.62 123 GLU A CA 1
ATOM 942 C C . GLU A 1 123 ? 1.562 3.339 -7.481 1.00 93.62 123 GLU A C 1
ATOM 944 O O . GLU A 1 123 ? 1.012 3.957 -6.576 1.00 93.62 123 GLU A O 1
ATOM 949 N N . TRP A 1 124 ? 2.880 3.179 -7.529 1.00 94.56 124 TRP A N 1
ATOM 950 C CA . TRP A 1 124 ? 3.807 3.892 -6.658 1.00 94.56 124 TRP A CA 1
ATOM 951 C C . TRP A 1 124 ? 4.002 5.323 -7.162 1.00 94.56 124 TRP A C 1
ATOM 953 O O . TRP A 1 124 ? 4.422 5.509 -8.306 1.00 94.56 124 TRP A O 1
ATOM 963 N N . LEU A 1 125 ? 3.730 6.311 -6.309 1.00 94.69 125 LEU A N 1
ATOM 964 C CA . LEU A 1 125 ? 3.748 7.726 -6.694 1.00 94.69 125 LEU A CA 1
ATOM 965 C C . LEU A 1 125 ? 5.062 8.468 -6.390 1.00 94.69 125 LEU A C 1
ATOM 967 O O . LEU A 1 125 ? 5.456 9.288 -7.217 1.00 94.69 125 LEU A O 1
ATOM 971 N N . PRO A 1 126 ? 5.766 8.236 -5.261 1.00 92.50 126 PRO A N 1
ATOM 972 C CA . PRO A 1 126 ? 6.971 9.003 -4.946 1.00 92.50 126 PRO A CA 1
ATOM 973 C C . PRO A 1 126 ? 8.117 8.783 -5.944 1.00 92.50 126 PRO A C 1
ATOM 975 O O . PRO A 1 126 ? 8.544 7.652 -6.182 1.00 92.50 126 PRO A O 1
ATOM 978 N N . THR A 1 127 ? 8.675 9.869 -6.478 1.00 87.44 127 THR A N 1
ATOM 979 C CA . THR A 1 127 ? 9.796 9.833 -7.441 1.00 87.44 127 THR A CA 1
ATOM 980 C C . THR A 1 127 ? 11.043 10.579 -6.970 1.00 87.44 127 THR A C 1
ATOM 982 O O . THR A 1 127 ? 12.081 10.503 -7.617 1.00 87.44 127 THR A O 1
ATOM 985 N N . ASP A 1 128 ? 10.956 11.305 -5.859 1.00 89.69 128 ASP A N 1
ATOM 986 C CA . ASP A 1 128 ? 11.994 12.198 -5.323 1.00 89.69 128 ASP A CA 1
ATOM 987 C C . ASP A 1 128 ? 12.880 11.538 -4.250 1.00 89.69 128 ASP A C 1
ATOM 989 O O . ASP A 1 128 ? 13.735 12.187 -3.652 1.00 89.69 128 ASP A O 1
ATOM 993 N N . GLY A 1 129 ? 12.668 10.247 -3.982 1.00 90.06 129 GLY A N 1
ATOM 994 C CA . GLY A 1 129 ? 13.383 9.510 -2.941 1.00 90.06 129 GLY A CA 1
ATOM 995 C C . GLY A 1 129 ? 12.904 9.800 -1.517 1.00 90.06 129 GLY A C 1
ATOM 996 O O . GLY A 1 129 ? 13.510 9.297 -0.576 1.00 90.06 129 GLY A O 1
ATOM 997 N N . SER A 1 130 ? 11.811 10.550 -1.331 1.00 92.38 130 SER A N 1
ATOM 998 C CA . SER A 1 130 ? 11.206 10.767 -0.007 1.00 92.38 130 SER A CA 1
ATOM 999 C C . SER A 1 130 ? 10.624 9.488 0.607 1.00 92.38 130 SER A C 1
ATOM 1001 O O . SER A 1 130 ? 10.452 9.407 1.825 1.00 92.38 130 SER A O 1
ATOM 1003 N N . TRP A 1 131 ? 10.382 8.471 -0.223 1.00 94.94 131 TRP A N 1
ATOM 1004 C CA . TRP A 1 131 ? 9.899 7.159 0.180 1.00 94.94 131 TRP A CA 1
ATOM 1005 C C . TRP A 1 131 ? 10.630 6.036 -0.549 1.00 94.94 131 TRP A C 1
ATOM 1007 O O . TRP A 1 131 ? 11.040 6.164 -1.705 1.00 94.94 131 TRP A O 1
ATOM 1017 N N . HIS A 1 132 ? 10.709 4.892 0.118 1.00 92.81 132 HIS A N 1
ATOM 1018 C CA . HIS A 1 132 ? 11.277 3.660 -0.399 1.00 92.81 132 HIS A CA 1
ATOM 1019 C C . HIS A 1 132 ? 10.220 2.566 -0.432 1.00 92.81 132 HIS A C 1
ATOM 1021 O O . HIS A 1 132 ? 9.421 2.427 0.496 1.00 92.81 132 HIS A O 1
ATOM 1027 N N . PHE A 1 133 ? 10.259 1.757 -1.486 1.00 92.81 133 PHE A N 1
ATOM 1028 C CA . PHE A 1 133 ? 9.411 0.588 -1.634 1.00 92.81 133 PHE A CA 1
ATOM 1029 C C . PHE A 1 133 ? 10.238 -0.633 -1.992 1.00 92.81 133 PHE A C 1
ATOM 1031 O O . PHE A 1 133 ? 11.034 -0.613 -2.931 1.00 92.81 133 PHE A O 1
ATOM 1038 N N . LEU A 1 134 ? 10.001 -1.712 -1.257 1.00 89.31 134 LEU A N 1
ATOM 1039 C CA . LEU A 1 134 ? 10.689 -2.971 -1.436 1.00 89.31 134 LEU A CA 1
ATOM 1040 C C . LEU A 1 134 ? 9.701 -4.139 -1.397 1.00 89.31 134 LEU A C 1
ATOM 1042 O O . LEU A 1 134 ? 8.834 -4.215 -0.528 1.00 89.31 134 LEU A O 1
ATOM 1046 N N . LEU A 1 135 ? 9.878 -5.083 -2.322 1.00 88.62 135 LEU A N 1
ATOM 1047 C CA . LEU A 1 135 ? 9.286 -6.416 -2.253 1.00 88.62 135 LEU A CA 1
ATOM 1048 C C . LEU A 1 135 ? 10.385 -7.433 -1.920 1.00 88.62 135 LEU A C 1
ATOM 1050 O O . LEU A 1 135 ? 11.296 -7.639 -2.725 1.00 88.62 135 LEU A O 1
ATOM 1054 N N . ARG A 1 136 ? 10.287 -8.103 -0.767 1.00 87.81 136 ARG A N 1
ATOM 1055 C CA . ARG A 1 136 ? 11.139 -9.256 -0.413 1.00 87.81 136 ARG A CA 1
ATOM 1056 C C . ARG A 1 136 ? 10.258 -10.429 -0.007 1.00 87.81 136 ARG A C 1
ATOM 1058 O O . ARG A 1 136 ? 9.510 -10.339 0.961 1.00 87.81 136 ARG A O 1
ATOM 1065 N N . GLY A 1 137 ? 10.354 -11.529 -0.755 1.00 87.12 137 GLY A N 1
ATOM 1066 C CA . GLY A 1 137 ? 9.509 -12.702 -0.542 1.00 87.12 137 GLY A CA 1
ATOM 1067 C C . GLY A 1 137 ? 8.026 -12.342 -0.641 1.00 87.12 137 GLY A C 1
ATOM 1068 O O . GLY A 1 137 ? 7.548 -11.957 -1.706 1.00 87.12 137 GLY A O 1
ATOM 1069 N N . ASP A 1 138 ? 7.324 -12.449 0.482 1.00 88.19 138 ASP A N 1
ATOM 1070 C CA . ASP A 1 138 ? 5.894 -12.188 0.633 1.00 88.19 138 ASP A CA 1
ATOM 1071 C C . ASP A 1 138 ? 5.569 -10.810 1.240 1.00 88.19 138 ASP A C 1
ATOM 1073 O O . ASP A 1 138 ? 4.405 -10.540 1.532 1.00 88.19 138 ASP A O 1
ATOM 1077 N N . ARG A 1 139 ? 6.561 -9.930 1.431 1.00 92.62 139 ARG A N 1
ATOM 1078 C CA . ARG A 1 139 ? 6.391 -8.632 2.107 1.00 92.62 139 ARG A CA 1
ATOM 1079 C C . ARG A 1 139 ? 6.556 -7.447 1.172 1.00 92.62 139 ARG A C 1
ATOM 1081 O O . ARG A 1 139 ? 7.570 -7.328 0.483 1.00 92.62 139 ARG A O 1
ATOM 1088 N N . TYR A 1 140 ? 5.583 -6.544 1.225 1.00 93.38 140 TYR A N 1
ATOM 1089 C CA . TYR A 1 140 ? 5.704 -5.167 0.763 1.00 93.38 140 TYR A CA 1
ATOM 1090 C C . TYR A 1 140 ? 6.130 -4.285 1.930 1.00 93.38 140 TYR A C 1
ATOM 1092 O O . TYR A 1 140 ? 5.391 -4.177 2.904 1.00 93.38 140 TYR A O 1
ATOM 1100 N N . SER A 1 141 ? 7.289 -3.645 1.815 1.00 95.06 141 SER A N 1
ATOM 1101 C CA . SER A 1 141 ? 7.800 -2.680 2.788 1.00 95.06 141 SER A CA 1
ATOM 1102 C C . SER A 1 141 ? 7.838 -1.295 2.157 1.00 95.06 141 SER A C 1
ATOM 1104 O O . SER A 1 141 ? 8.512 -1.092 1.147 1.00 95.06 141 SER A O 1
AT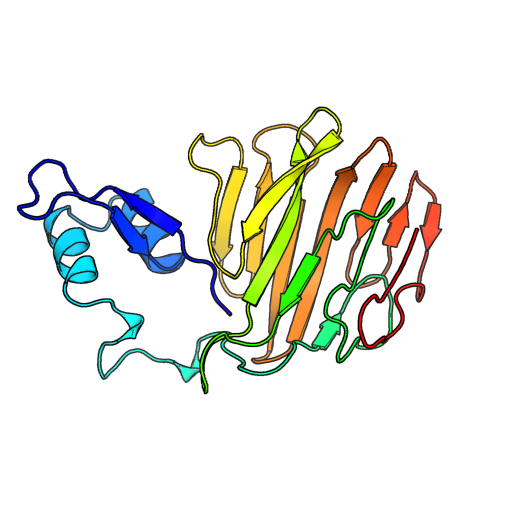OM 1106 N N . ILE A 1 142 ? 7.101 -0.362 2.749 1.00 96.38 142 ILE A N 1
ATOM 1107 C CA . ILE A 1 142 ? 7.011 1.043 2.367 1.00 96.38 142 ILE A CA 1
ATOM 1108 C C . ILE A 1 142 ? 7.547 1.858 3.536 1.00 96.38 142 ILE A C 1
ATOM 1110 O O . ILE A 1 142 ? 7.057 1.715 4.654 1.00 96.38 142 ILE A O 1
ATOM 1114 N N . MET A 1 143 ? 8.559 2.685 3.296 1.00 95.88 143 MET A N 1
ATOM 1115 C CA . MET A 1 143 ? 9.268 3.408 4.354 1.00 95.88 143 MET A CA 1
ATOM 1116 C C . MET A 1 143 ? 9.525 4.840 3.918 1.00 95.88 143 MET A C 1
ATOM 1118 O O . MET A 1 143 ? 10.006 5.061 2.807 1.00 95.88 143 MET A O 1
ATOM 1122 N N . ALA A 1 144 ? 9.238 5.803 4.785 1.00 94.88 144 ALA A N 1
ATOM 1123 C CA . ALA A 1 144 ? 9.686 7.169 4.575 1.00 94.88 144 ALA A CA 1
ATOM 1124 C C . ALA A 1 144 ? 11.216 7.223 4.702 1.00 94.88 144 ALA A C 1
ATOM 1126 O O . ALA A 1 144 ? 11.799 6.570 5.567 1.00 94.88 144 ALA A O 1
ATOM 1127 N N . ALA A 1 145 ? 11.876 8.023 3.866 1.00 92.94 145 ALA A N 1
ATOM 1128 C CA . ALA A 1 145 ? 13.310 8.283 4.003 1.00 92.94 145 ALA A CA 1
ATOM 1129 C C . ALA A 1 145 ? 13.623 9.110 5.265 1.00 92.94 145 ALA A C 1
ATOM 1131 O O . ALA A 1 145 ? 14.734 9.064 5.794 1.00 92.94 145 ALA A O 1
ATOM 1132 N N . ARG A 1 146 ? 12.641 9.884 5.746 1.00 88.19 146 ARG A N 1
ATOM 1133 C CA . ARG A 1 146 ? 12.691 10.674 6.983 1.00 88.19 1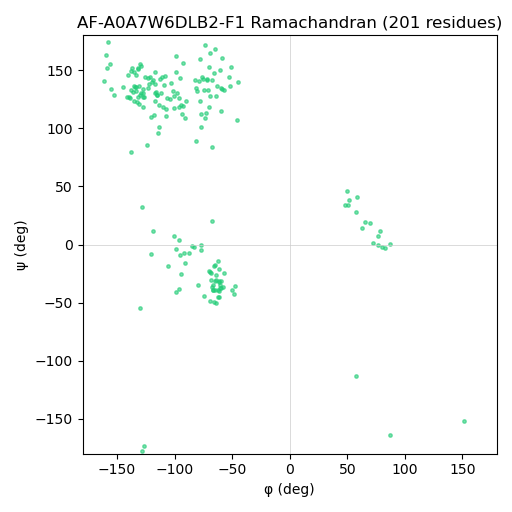46 ARG A CA 1
ATOM 1134 C C . ARG A 1 146 ? 11.348 10.601 7.707 1.00 88.19 146 ARG A C 1
ATOM 1136 O O . ARG A 1 146 ? 10.307 10.622 7.058 1.00 88.19 146 ARG A O 1
ATOM 1143 N N . GLY A 1 147 ? 11.378 10.610 9.037 1.00 83.38 147 GLY A N 1
ATOM 1144 C CA . GLY A 1 147 ? 10.178 10.531 9.877 1.00 83.38 147 GLY A CA 1
ATOM 1145 C C . GLY A 1 147 ? 9.742 9.093 10.173 1.00 83.38 147 GLY A C 1
ATOM 1146 O O . GLY A 1 147 ? 10.512 8.151 9.996 1.00 83.38 147 GLY A O 1
ATOM 1147 N N . ASP A 1 148 ? 8.500 8.935 10.639 1.00 84.12 148 ASP A N 1
ATOM 1148 C CA . ASP A 1 148 ? 8.017 7.678 11.234 1.00 84.12 148 ASP A CA 1
ATOM 1149 C C . ASP A 1 148 ? 7.202 6.783 10.291 1.00 84.12 148 ASP A C 1
ATOM 1151 O O . ASP A 1 148 ? 6.825 5.675 10.688 1.00 84.12 148 ASP A O 1
ATOM 1155 N N . GLY A 1 149 ? 6.940 7.250 9.065 1.00 90.69 149 GLY A N 1
ATOM 1156 C CA . GLY A 1 149 ? 6.097 6.577 8.081 1.00 90.69 149 GLY A CA 1
ATOM 1157 C C . GLY A 1 149 ? 6.616 5.190 7.701 1.00 90.69 149 GLY A C 1
ATOM 1158 O O . GLY A 1 149 ? 7.670 5.056 7.080 1.00 90.69 149 GLY A O 1
ATOM 1159 N N . LEU A 1 150 ? 5.847 4.159 8.041 1.00 95.50 150 LEU A N 1
ATOM 1160 C CA . LEU A 1 150 ? 6.164 2.760 7.770 1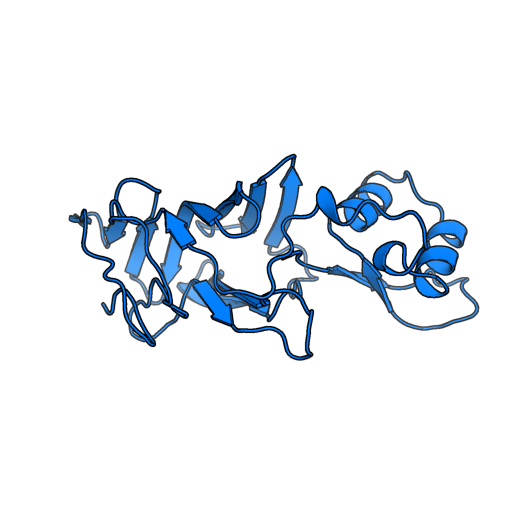.00 95.50 150 LEU A CA 1
ATOM 1161 C C . LEU A 1 150 ? 4.882 1.987 7.461 1.00 95.50 150 LEU A C 1
ATOM 1163 O O . LEU A 1 150 ? 3.898 2.095 8.187 1.00 95.50 150 LEU A O 1
ATOM 1167 N N . ALA A 1 151 ? 4.913 1.148 6.432 1.00 97.12 151 ALA A N 1
ATOM 1168 C CA . ALA A 1 151 ? 3.922 0.102 6.229 1.00 97.12 151 ALA A CA 1
ATOM 1169 C C . ALA A 1 151 ? 4.595 -1.185 5.743 1.00 97.12 151 ALA A C 1
ATOM 1171 O O . ALA A 1 151 ? 5.320 -1.190 4.748 1.00 97.12 151 ALA A O 1
ATOM 1172 N N . VAL A 1 152 ? 4.325 -2.287 6.433 1.00 97.19 152 VAL A N 1
ATOM 1173 C CA . VAL A 1 152 ? 4.747 -3.640 6.088 1.00 97.19 152 VAL A CA 1
ATOM 1174 C C . VAL A 1 152 ? 3.500 -4.494 5.911 1.00 97.19 152 VAL A C 1
ATOM 1176 O O . VAL A 1 152 ? 2.786 -4.802 6.867 1.00 97.19 152 VAL A O 1
ATOM 1179 N N . LEU A 1 153 ? 3.231 -4.870 4.664 1.00 95.19 153 LEU A N 1
ATOM 1180 C CA . LEU A 1 153 ? 2.100 -5.710 4.289 1.00 95.19 153 LEU A CA 1
ATOM 1181 C C . LEU A 1 153 ? 2.621 -7.075 3.856 1.00 95.19 153 LEU A C 1
ATOM 1183 O O . LEU A 1 153 ? 3.350 -7.174 2.866 1.00 95.19 153 LEU A O 1
ATOM 1187 N N . ARG A 1 154 ? 2.224 -8.132 4.564 1.00 94.12 154 ARG A N 1
ATOM 1188 C CA . ARG A 1 154 ? 2.584 -9.507 4.213 1.00 94.12 154 ARG A CA 1
ATOM 1189 C C . ARG A 1 154 ? 1.447 -10.206 3.489 1.00 94.12 154 ARG A C 1
ATOM 1191 O O . ARG A 1 154 ? 0.330 -10.292 3.993 1.00 94.12 154 ARG A O 1
ATOM 1198 N N . ILE A 1 155 ? 1.749 -10.778 2.334 1.00 90.44 155 ILE A N 1
ATOM 1199 C CA . ILE A 1 155 ? 0.866 -11.676 1.597 1.00 90.44 155 ILE A CA 1
ATOM 1200 C C . ILE A 1 155 ? 0.911 -13.039 2.290 1.00 90.44 155 ILE A C 1
ATOM 1202 O O . ILE A 1 155 ? 1.834 -13.823 2.104 1.00 90.44 155 ILE A O 1
ATOM 1206 N N . VAL A 1 156 ? -0.111 -13.343 3.080 1.00 90.94 156 VAL A N 1
ATOM 1207 C CA . VAL A 1 156 ? -0.206 -14.627 3.791 1.00 90.94 156 VAL A CA 1
ATOM 1208 C C . VAL A 1 156 ? -0.699 -15.735 2.860 1.00 90.94 156 VAL A C 1
ATOM 1210 O O . VAL A 1 156 ? -0.309 -16.891 2.991 1.00 90.94 156 VAL A O 1
ATOM 1213 N N . ALA A 1 157 ? -1.593 -15.381 1.937 1.00 87.69 157 ALA A N 1
ATOM 1214 C CA . ALA A 1 157 ? -2.142 -16.261 0.913 1.00 87.69 157 ALA A CA 1
ATOM 1215 C C . ALA A 1 157 ? -2.685 -15.419 -0.254 1.00 87.69 157 ALA A C 1
ATOM 1217 O O . ALA A 1 157 ? -2.772 -14.195 -0.153 1.00 87.69 157 ALA A O 1
ATOM 1218 N N . ARG A 1 158 ? -3.128 -16.071 -1.339 1.00 79.00 158 ARG A N 1
ATOM 1219 C CA . ARG A 1 158 ? -3.626 -15.417 -2.569 1.00 79.00 158 ARG A CA 1
ATOM 1220 C C . ARG A 1 158 ? -4.636 -14.285 -2.325 1.00 79.00 158 ARG A C 1
ATOM 1222 O O . ARG A 1 158 ? -4.602 -13.301 -3.052 1.00 79.00 158 ARG A O 1
ATOM 1229 N N . ASN A 1 159 ? -5.500 -14.414 -1.314 1.00 85.44 159 ASN A N 1
ATOM 1230 C CA . ASN A 1 159 ? -6.501 -13.409 -0.939 1.00 85.44 159 ASN A CA 1
ATOM 1231 C C . ASN A 1 159 ? -6.454 -13.045 0.561 1.00 85.44 159 ASN A C 1
ATOM 1233 O O . ASN A 1 159 ? -7.485 -12.818 1.194 1.00 85.44 159 ASN A O 1
ATOM 1237 N N . ARG A 1 160 ? -5.264 -13.078 1.176 1.00 90.69 160 ARG A N 1
ATOM 1238 C CA . ARG A 1 160 ? -5.093 -12.759 2.601 1.00 90.69 160 ARG A CA 1
ATOM 1239 C C . ARG A 1 160 ? -3.843 -11.925 2.828 1.00 90.69 160 ARG A C 1
ATOM 1241 O O . ARG A 1 160 ? -2.751 -12.348 2.447 1.00 90.69 160 ARG A O 1
ATOM 1248 N N . ILE A 1 161 ? -4.009 -10.783 3.484 1.00 92.75 161 ILE A N 1
ATOM 1249 C CA . ILE A 1 161 ? -2.929 -9.846 3.798 1.00 92.75 161 ILE A CA 1
ATOM 1250 C C . ILE A 1 161 ? -2.888 -9.633 5.311 1.00 92.75 161 ILE A C 1
ATOM 1252 O O . ILE A 1 161 ? -3.921 -9.447 5.946 1.00 92.75 161 ILE A O 1
ATOM 1256 N N . ALA A 1 162 ? -1.695 -9.665 5.891 1.00 95.25 162 ALA A N 1
ATOM 1257 C CA . ALA A 1 162 ? -1.463 -9.198 7.249 1.00 95.25 162 ALA A CA 1
ATOM 1258 C C . ALA A 1 162 ? -0.829 -7.807 7.194 1.00 95.25 162 ALA A C 1
ATOM 1260 O O . ALA A 1 162 ? 0.134 -7.596 6.451 1.00 95.25 162 ALA A O 1
ATOM 1261 N N . VAL A 1 163 ? -1.359 -6.877 7.984 1.00 96.31 163 VAL A N 1
ATOM 1262 C CA . VAL A 1 163 ? -0.679 -5.616 8.285 1.00 96.31 163 VAL A CA 1
ATOM 1263 C C . VAL A 1 163 ? 0.312 -5.932 9.400 1.00 96.31 163 VAL A C 1
ATOM 1265 O O . VAL A 1 163 ? -0.046 -5.916 10.571 1.00 96.31 163 VAL A O 1
ATOM 1268 N N . GLU A 1 164 ? 1.535 -6.325 9.033 1.00 97.50 164 GLU A N 1
ATOM 1269 C CA . GLU A 1 164 ? 2.567 -6.680 10.018 1.00 97.50 164 GLU A CA 1
ATOM 1270 C C . GLU A 1 164 ? 3.018 -5.458 10.810 1.00 97.50 164 GLU A C 1
ATOM 1272 O O . GLU A 1 164 ? 3.272 -5.554 12.007 1.00 97.50 164 GLU A O 1
ATOM 1277 N N . HIS A 1 165 ? 3.080 -4.308 10.142 1.00 97.19 165 HIS A N 1
ATOM 1278 C CA . HIS A 1 165 ? 3.332 -3.038 10.799 1.00 97.19 165 HIS A CA 1
ATOM 1279 C C . HIS A 1 165 ? 2.758 -1.904 9.961 1.00 97.19 165 HIS A C 1
ATOM 1281 O O . HIS A 1 165 ? 2.971 -1.863 8.754 1.00 97.19 165 HIS A O 1
ATOM 1287 N N . LEU A 1 166 ? 2.054 -0.966 10.571 1.00 96.25 166 LEU A N 1
ATOM 1288 C CA . LEU A 1 166 ? 1.738 0.329 9.984 1.00 96.25 166 LEU A CA 1
ATOM 1289 C C . LEU A 1 166 ? 1.987 1.372 11.057 1.00 96.25 166 LEU A C 1
ATOM 1291 O O . LEU A 1 166 ? 1.403 1.286 12.129 1.00 96.25 166 LEU A O 1
ATOM 1295 N N . ARG A 1 167 ? 2.843 2.348 10.781 1.00 94.75 167 ARG A N 1
ATOM 1296 C CA . ARG A 1 167 ? 3.138 3.447 11.694 1.00 94.75 167 ARG A CA 1
ATOM 1297 C C . ARG A 1 167 ? 3.103 4.766 10.941 1.00 94.75 167 ARG A C 1
ATOM 1299 O O . ARG A 1 167 ? 3.693 4.887 9.867 1.00 94.75 167 ARG A O 1
ATOM 1306 N N . ALA A 1 168 ? 2.408 5.744 11.504 1.00 92.50 168 ALA A N 1
ATOM 1307 C CA . ALA A 1 168 ? 2.326 7.090 10.958 1.00 92.50 168 ALA A CA 1
ATOM 1308 C C . ALA A 1 168 ? 1.983 8.097 12.057 1.00 92.50 168 ALA A C 1
ATOM 1310 O O . ALA A 1 168 ? 1.325 7.754 13.037 1.00 92.50 168 ALA A O 1
ATOM 1311 N N . THR A 1 169 ? 2.368 9.350 11.842 1.00 91.81 169 THR A N 1
ATOM 1312 C CA . THR A 1 169 ? 1.841 10.491 12.594 1.00 91.81 169 THR A CA 1
ATOM 1313 C C . THR A 1 169 ? 1.045 11.334 11.620 1.00 91.81 169 THR A C 1
ATOM 1315 O O . THR A 1 169 ? 1.649 12.040 10.829 1.00 91.81 169 THR A O 1
ATOM 1318 N N . ILE A 1 170 ? -0.280 11.232 11.618 1.00 89.19 170 ILE A N 1
ATOM 1319 C CA . ILE A 1 170 ? -1.133 11.913 10.637 1.00 89.19 170 ILE A CA 1
ATOM 1320 C C . ILE A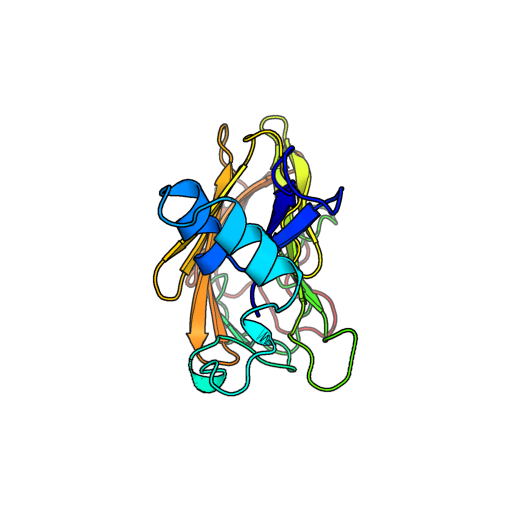 1 170 ? -2.000 12.943 11.344 1.00 89.19 170 ILE A C 1
ATOM 1322 O O . ILE A 1 170 ? -2.609 12.635 12.364 1.00 89.19 170 ILE A O 1
ATOM 1326 N N . LYS A 1 171 ? -2.007 14.186 10.849 1.00 87.62 171 LYS A N 1
ATOM 1327 C CA . LYS A 1 171 ? -2.752 15.300 11.470 1.00 87.62 171 LYS A CA 1
ATOM 1328 C C . LYS A 1 171 ? -2.478 15.455 12.982 1.00 87.62 171 LYS A C 1
ATOM 1330 O O . LYS A 1 171 ? -3.354 15.818 13.754 1.00 87.62 171 LYS A O 1
ATOM 1335 N N . GLY A 1 172 ? -1.246 15.169 13.413 1.00 88.38 172 GLY A N 1
ATOM 1336 C CA . GLY A 1 172 ? -0.831 15.241 14.819 1.00 88.38 172 GLY A CA 1
ATOM 1337 C C . GLY A 1 172 ? -1.169 14.012 15.671 1.00 88.38 172 GLY A C 1
ATOM 1338 O O . GLY A 1 172 ? -0.741 13.959 16.822 1.00 88.38 172 GLY A O 1
ATOM 1339 N N . ARG A 1 173 ? -1.862 13.010 15.119 1.00 90.31 173 ARG A N 1
ATOM 1340 C CA . ARG A 1 173 ? -2.175 11.752 15.804 1.00 90.31 173 ARG A CA 1
ATOM 1341 C C . ARG A 1 173 ? -1.173 10.671 15.456 1.00 90.31 173 ARG A C 1
ATOM 1343 O O . ARG A 1 173 ? -0.956 10.377 14.277 1.00 90.31 173 ARG A O 1
ATOM 1350 N N . ARG A 1 174 ? -0.573 10.057 16.471 1.00 92.44 174 ARG A N 1
ATOM 1351 C CA . ARG A 1 174 ? 0.375 8.956 16.278 1.00 92.44 174 ARG A CA 1
ATOM 1352 C C . ARG A 1 174 ? -0.379 7.639 16.286 1.00 92.44 174 ARG A C 1
ATOM 1354 O O . ARG A 1 174 ? -1.032 7.312 17.271 1.00 92.44 174 ARG A O 1
ATOM 1361 N N . ILE A 1 175 ? -0.238 6.868 15.216 1.00 93.12 175 ILE A N 1
ATOM 1362 C CA . ILE A 1 175 ? -0.858 5.554 15.075 1.00 93.12 175 ILE A CA 1
ATOM 1363 C C . ILE A 1 175 ? 0.215 4.512 14.828 1.00 93.12 175 ILE A C 1
ATOM 1365 O O . ILE A 1 175 ? 1.134 4.712 14.029 1.00 93.12 175 ILE A O 1
ATOM 1369 N N . GLU A 1 176 ? 0.051 3.375 15.483 1.00 95.56 176 GLU A N 1
ATOM 1370 C CA . GLU A 1 176 ? 0.823 2.177 15.223 1.00 95.56 176 GLU A CA 1
ATOM 1371 C C . GLU A 1 176 ? -0.108 0.965 15.198 1.00 95.56 176 GLU A C 1
ATOM 1373 O O . GLU A 1 176 ? -0.960 0.803 16.063 1.00 95.56 176 GLU A O 1
ATOM 1378 N N . ILE A 1 177 ? 0.002 0.127 14.175 1.00 95.69 177 ILE A N 1
ATOM 1379 C CA . ILE A 1 177 ? -0.890 -1.005 13.937 1.00 95.69 177 ILE A CA 1
ATOM 1380 C C . ILE A 1 177 ? -0.044 -2.218 13.610 1.00 95.69 177 ILE A C 1
ATOM 1382 O O . ILE A 1 177 ? 0.882 -2.150 12.804 1.00 95.69 177 ILE A O 1
ATOM 1386 N N . THR A 1 178 ? -0.394 -3.336 14.218 1.00 96.69 178 THR A N 1
ATOM 1387 C CA . THR A 1 178 ? 0.217 -4.644 13.993 1.00 96.69 178 THR A CA 1
ATOM 1388 C C . THR A 1 178 ? -0.89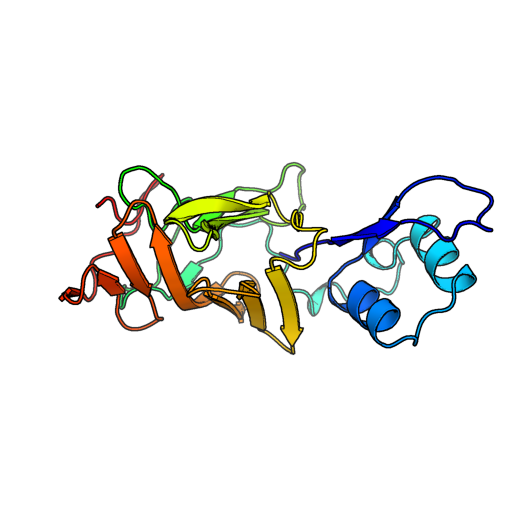1 -5.660 13.708 1.00 96.69 178 THR A C 1
ATOM 1390 O O . THR A 1 178 ? -2.071 -5.288 13.686 1.00 96.69 178 THR A O 1
ATOM 1393 N N . PRO A 1 179 ? -0.579 -6.950 13.511 1.00 96.75 179 PRO A N 1
ATOM 1394 C CA . PRO A 1 179 ? -1.606 -7.978 13.427 1.00 96.75 179 PRO A CA 1
ATOM 1395 C C . PRO A 1 179 ? -2.426 -8.090 14.717 1.00 96.75 179 PRO A C 1
ATOM 1397 O O . PRO A 1 179 ? -3.615 -8.384 14.642 1.00 96.75 179 PRO A O 1
ATOM 1400 N N . ASP A 1 180 ? -1.812 -7.804 15.870 1.00 96.31 180 ASP A N 1
ATOM 1401 C CA . ASP A 1 180 ? -2.324 -8.185 17.193 1.00 96.31 180 ASP A CA 1
ATOM 1402 C C . ASP A 1 180 ? -2.926 -7.020 17.988 1.00 96.31 180 ASP A C 1
ATOM 1404 O O . ASP A 1 180 ? -3.676 -7.231 18.939 1.00 96.31 180 ASP A O 1
ATOM 1408 N N . TRP A 1 181 ? -2.602 -5.780 17.625 1.00 95.44 181 TRP A N 1
ATOM 1409 C CA . TRP A 1 181 ? -3.102 -4.588 18.307 1.00 95.44 181 TRP A CA 1
ATOM 1410 C C . TRP A 1 181 ? -3.001 -3.352 17.417 1.00 95.44 181 TRP A C 1
ATOM 1412 O O . TRP A 1 181 ? -2.268 -3.325 16.425 1.00 95.44 181 TRP A O 1
ATOM 1422 N N . LEU A 1 182 ? -3.730 -2.311 17.804 1.00 94.44 182 LEU A N 1
ATOM 1423 C CA . LEU A 1 182 ? -3.545 -0.954 17.304 1.00 94.44 182 LEU A CA 1
ATOM 1424 C C . LEU A 1 182 ? -3.343 -0.001 18.481 1.00 94.44 182 LEU A C 1
ATOM 1426 O O . LEU A 1 182 ? -3.920 -0.181 19.546 1.00 94.44 182 LEU A O 1
ATOM 1430 N N . GLU A 1 183 ? -2.500 0.996 18.314 1.00 94.81 183 GLU A N 1
ATOM 1431 C CA . GLU A 1 183 ? -2.173 1.993 19.318 1.00 94.81 183 GLU A CA 1
ATOM 1432 C C . GLU A 1 183 ? -2.370 3.372 18.713 1.00 94.81 183 GLU A C 1
ATOM 1434 O O . GLU A 1 183 ? -1.966 3.619 17.576 1.00 94.81 183 GLU A O 1
ATOM 1439 N N . ILE A 1 184 ? -3.028 4.250 19.464 1.00 92.19 184 ILE A N 1
ATOM 1440 C CA . ILE A 1 184 ? -3.317 5.613 19.040 1.00 92.19 184 ILE A CA 1
ATOM 1441 C C . ILE A 1 184 ? -2.949 6.541 20.186 1.00 92.19 184 ILE A C 1
ATOM 1443 O O . ILE A 1 184 ? -3.440 6.368 21.302 1.00 92.19 184 ILE A O 1
ATOM 1447 N N . ASP A 1 185 ? -2.066 7.498 19.920 1.00 93.38 185 ASP A N 1
ATOM 1448 C CA . ASP A 1 185 ? -1.600 8.490 20.894 1.00 93.38 185 ASP A CA 1
ATOM 1449 C C . ASP A 1 185 ? -1.113 7.836 22.208 1.00 93.38 185 ASP A C 1
ATOM 1451 O O . ASP A 1 185 ? -1.372 8.309 23.31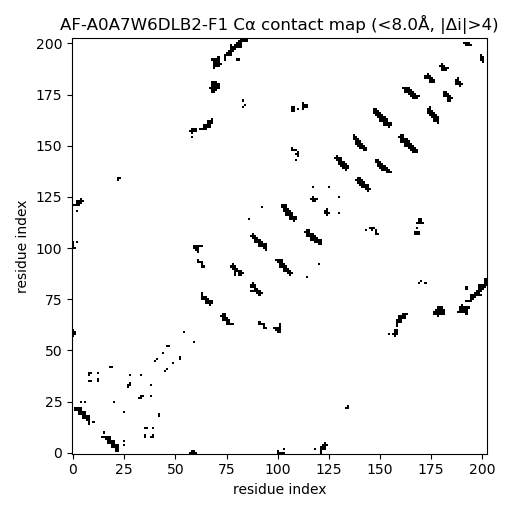3 1.00 93.38 185 ASP A O 1
ATOM 1455 N N . GLY A 1 186 ? -0.433 6.688 22.079 1.00 92.31 186 GLY A N 1
ATOM 1456 C CA . GLY A 1 186 ? 0.096 5.888 23.191 1.00 92.31 186 GLY A CA 1
ATOM 1457 C C . GLY A 1 186 ? -0.926 4.986 23.893 1.00 92.31 186 GLY A C 1
ATOM 1458 O O . GLY A 1 186 ? -0.568 4.238 24.804 1.00 92.31 186 GLY A O 1
ATOM 1459 N N . LYS A 1 187 ? -2.200 5.012 23.487 1.00 92.88 187 LYS A N 1
ATOM 1460 C CA . LYS A 1 187 ? -3.241 4.135 24.029 1.00 92.88 187 LYS A CA 1
ATOM 1461 C C . LYS A 1 187 ? -3.431 2.913 23.143 1.00 92.88 187 LYS A C 1
ATOM 1463 O O . LYS A 1 187 ? -3.834 3.022 21.988 1.00 92.88 187 LYS A O 1
ATOM 1468 N N . ARG A 1 188 ? -3.180 1.732 23.707 1.00 94.75 188 ARG A N 1
ATOM 1469 C CA . ARG A 1 188 ? -3.351 0.458 23.006 1.00 94.75 188 ARG A CA 1
ATOM 1470 C C . ARG A 1 188 ? -4.798 -0.024 23.026 1.00 94.75 188 ARG A C 1
ATOM 1472 O O . ARG A 1 188 ? -5.500 0.056 24.034 1.00 94.75 188 ARG A O 1
ATOM 1479 N N . HIS A 1 189 ? -5.199 -0.589 21.902 1.00 90.75 189 HIS A N 1
ATOM 1480 C CA . HIS A 1 189 ? -6.498 -1.153 21.614 1.00 90.75 189 HIS A CA 1
ATOM 1481 C C . HIS A 1 189 ? -6.331 -2.504 20.910 1.00 90.75 189 HIS A C 1
ATOM 1483 O O . HIS A 1 189 ? -5.380 -2.735 20.165 1.00 90.75 189 HIS A O 1
ATOM 1489 N N . ILE A 1 190 ? -7.286 -3.393 21.150 1.00 91.88 190 ILE A N 1
ATOM 1490 C CA . ILE A 1 190 ? -7.389 -4.720 20.540 1.00 91.88 190 ILE A CA 1
ATOM 1491 C C . ILE A 1 190 ? -8.848 -4.877 20.104 1.00 91.88 190 ILE A C 1
ATOM 1493 O O . ILE A 1 190 ? -9.736 -4.319 20.760 1.00 91.88 190 ILE A O 1
ATOM 1497 N N . ASP A 1 191 ? -9.089 -5.579 18.995 1.00 86.81 191 ASP A N 1
ATOM 1498 C CA . ASP A 1 191 ? -10.434 -5.897 18.486 1.00 86.81 191 ASP A CA 1
ATOM 1499 C C . ASP A 1 191 ? -11.313 -4.661 18.208 1.00 86.81 191 ASP A C 1
ATOM 1501 O O . ASP A 1 191 ? -12.542 -4.707 18.290 1.00 86.81 191 ASP A O 1
ATOM 1505 N N . ARG A 1 192 ? -10.697 -3.516 17.884 1.00 86.69 192 ARG A N 1
ATOM 1506 C CA . ARG A 1 192 ? -11.438 -2.284 17.558 1.00 86.69 192 ARG A CA 1
ATOM 1507 C C . ARG A 1 192 ? -11.749 -2.124 16.076 1.00 86.69 192 ARG A C 1
ATOM 1509 O O . ARG A 1 192 ? -12.618 -1.325 15.753 1.00 86.69 192 ARG A O 1
ATOM 1516 N N . ILE A 1 193 ? -11.091 -2.878 15.195 1.00 85.38 193 ILE A N 1
ATOM 1517 C CA . ILE A 1 193 ? -11.374 -2.843 13.757 1.00 85.38 193 ILE A CA 1
ATOM 1518 C C . ILE A 1 193 ? -12.437 -3.902 13.441 1.00 85.38 193 ILE A C 1
ATOM 1520 O O . ILE A 1 193 ? -12.162 -5.101 13.510 1.00 85.38 193 ILE A O 1
ATOM 1524 N N . GLY A 1 194 ? -13.657 -3.476 13.127 1.00 81.56 194 GLY A N 1
ATOM 1525 C CA . GLY A 1 194 ? -14.774 -4.353 12.771 1.00 81.56 194 GLY A CA 1
ATOM 1526 C C . GLY A 1 194 ? -14.888 -4.573 11.264 1.00 81.56 194 GLY A C 1
ATOM 1527 O O . GLY A 1 194 ? -14.441 -3.744 10.480 1.00 81.56 194 GLY A O 1
ATOM 1528 N N . SER A 1 195 ? -15.512 -5.679 10.841 1.00 84.06 195 SER A N 1
ATOM 1529 C CA . SER A 1 195 ? -15.894 -5.842 9.427 1.00 84.06 195 SER A CA 1
ATOM 1530 C C . SER A 1 195 ? -17.043 -4.895 9.095 1.00 84.06 195 SER A C 1
ATOM 1532 O O . SER A 1 195 ? -18.025 -4.846 9.835 1.00 84.06 195 SER A O 1
ATOM 1534 N N . GLY A 1 196 ? -16.943 -4.174 7.984 1.00 76.94 196 GLY A N 1
ATOM 1535 C CA . GLY A 1 196 ? -17.969 -3.232 7.547 1.00 76.94 196 GLY A CA 1
ATOM 1536 C C . GLY A 1 196 ? -17.859 -2.955 6.057 1.00 76.94 196 GLY A C 1
ATOM 1537 O O . GLY A 1 196 ? -16.774 -3.019 5.495 1.00 76.94 196 GLY A O 1
ATOM 1538 N N . SER A 1 197 ? -18.976 -2.616 5.413 1.00 70.44 197 SER A N 1
ATOM 1539 C CA . SER A 1 197 ? -19.039 -2.444 3.955 1.00 70.44 197 SER A CA 1
ATOM 1540 C C . SER A 1 197 ? -18.192 -1.287 3.417 1.00 70.44 197 SER A C 1
ATOM 1542 O O . SER A 1 197 ? -17.933 -1.231 2.217 1.00 70.44 197 SER A O 1
ATOM 1544 N N . LEU A 1 198 ? -17.788 -0.346 4.278 1.00 72.56 198 LEU A N 1
ATOM 1545 C CA . LEU A 1 198 ? -17.031 0.841 3.883 1.00 72.56 198 LEU A CA 1
ATOM 1546 C C . LEU A 1 198 ? -15.788 1.051 4.756 1.00 72.56 198 LEU A C 1
ATOM 1548 O O . LEU A 1 198 ? -14.689 1.149 4.213 1.00 72.56 198 LEU A O 1
ATOM 1552 N N . ILE A 1 199 ? -15.960 1.103 6.083 1.00 80.50 199 ILE A N 1
ATOM 1553 C CA . ILE A 1 199 ? -14.914 1.479 7.044 1.00 80.50 199 ILE A CA 1
ATOM 1554 C C . ILE A 1 199 ? -14.900 0.494 8.219 1.00 80.50 199 ILE A C 1
ATOM 1556 O O . ILE A 1 199 ? -15.961 0.137 8.730 1.00 80.50 199 ILE A O 1
ATOM 1560 N N . GLY A 1 200 ? -13.705 0.053 8.628 1.00 72.12 200 GLY A N 1
ATOM 1561 C CA . GLY A 1 200 ? -13.520 -0.881 9.746 1.00 72.12 200 GLY A CA 1
ATOM 1562 C C . GLY A 1 200 ? -13.232 -0.232 11.101 1.00 72.12 200 GLY A C 1
ATOM 1563 O O . GLY A 1 200 ? -13.528 -0.820 12.138 1.00 72.12 200 GLY A O 1
ATOM 1564 N N . LEU A 1 201 ? -12.678 0.981 11.109 1.00 82.94 201 LEU A N 1
ATOM 1565 C CA . LEU A 1 201 ? -12.469 1.804 12.299 1.00 82.94 201 LEU A CA 1
ATOM 1566 C C . LEU A 1 201 ? -12.466 3.281 11.891 1.00 82.94 201 LEU A C 1
ATOM 1568 O O . LEU A 1 201 ? -11.727 3.666 10.978 1.00 82.94 201 LEU A O 1
ATOM 1572 N N . GLU A 1 202 ? -13.275 4.073 12.590 1.00 79.31 202 GLU A N 1
ATOM 1573 C CA . GLU A 1 202 ? -13.340 5.533 12.502 1.00 79.31 202 GLU A CA 1
ATOM 1574 C C . GLU A 1 202 ? -12.923 6.127 13.852 1.00 79.31 202 GLU A C 1
ATOM 1576 O O . GLU A 1 202 ? -13.362 5.647 14.904 1.00 79.31 202 GLU A O 1
ATOM 1581 N N . LEU A 1 203 ? -12.013 7.102 13.811 1.00 68.56 203 LEU A N 1
ATOM 1582 C CA . LEU A 1 203 ? -11.356 7.722 14.965 1.00 68.56 203 LEU A CA 1
ATOM 1583 C C . LEU A 1 203 ? -11.444 9.237 14.905 1.00 68.56 203 LEU A C 1
ATOM 1585 O O . LEU A 1 203 ? -11.330 9.767 13.773 1.00 68.56 203 LEU A O 1
#

Solvent-accessible surface area (backbone atoms only — not comparable to full-atom values): 10670 Å² total; per-residue (Å²): 58,71,52,30,38,77,42,73,48,53,88,88,44,94,61,86,57,68,34,82,30,48,54,69,63,44,47,35,44,77,70,66,73,48,54,67,69,54,53,52,48,37,60,80,55,43,64,92,76,44,97,79,54,72,65,86,82,41,50,59,24,55,56,76,51,33,34,32,38,22,33,18,70,82,30,43,62,37,33,21,48,39,31,52,79,85,42,62,35,41,36,48,43,72,32,96,48,91,91,29,45,28,21,40,30,34,34,45,24,46,76,87,12,50,79,37,75,46,27,58,65,26,33,51,60,71,82,84,60,62,48,47,78,45,73,57,95,54,31,42,41,38,35,39,68,57,66,68,22,34,37,31,40,32,55,77,46,54,52,29,36,30,35,64,34,36,29,28,37,43,82,82,43,41,38,40,34,22,41,66,29,28,31,48,74,88,45,77,44,57,58,64,42,46,66,26,85,55,54,12,30,84,88

pLDDT: mean 87.67, std 8.53, range [54.94, 97.5]

Secondary structure (DSSP, 8-state):
---BEEEEPPTTSSS-SEEEE-HHHHHHHHTT-S-HHHHHHHHHS-GGGSTT--GGGS---SSPPEEE-TT-S-B-S-SBSEEETTEEEEEEE--SSTT---EEEEEEE-TTS-EEEEEETTEE---SSSEEEEEETTEEEEEESSSS-EEEEEEEETTEEEEEEEEEEETTEEEEE-SS-EEETTEEESS-----SSBS---

Foldseek 3Di:
DFAWEWDFQDPPDPDGDIAIDTQVVVVCVVVVNDDSVNRVVCRVPPLVNDPPNPCVLDLFDQAAAFELKAQADGAPLEQQQDDEPNRRAWGWDGAPDPSGGIFIWGWAADQVQAIDTQGGRSYGDDDPQQWDWHDDRQWTWIDGPDHWAIWIWGSPDSRYIYRQWGWHQHPNWTWIMHSRRIAIPNRIDHNQQHHDNYYRHYD

Sequence (203 aa):
MTIYRYLALPAESREKGATLLCPTCHGLVEEGRLTPTQVCSFHANPVVRQRHFARDRLPFSSEMPHLIVGGSRLLRDTPIPVTVDGEPLLIFAPPRRANGATRISLRLAAPDGTPVQIIDGNEWLPTDGSWHFLLRGDRYSIMAARGDGLAVLRIVARNRIAVEHLRATIKGRRIEITPDWLEIDGKRHIDRIGSGSLIGLEL

Organism: NCBI:txid944425

Mean predicted aligned error: 5.66 Å